Protein AF-A0A914P4B3-F1 (afdb_monomer_lite)

Secondary structure (DSSP, 8-state):
-EEEEE-----HHHHHHHHT--GGGPEEEEETTEEEEEE-HHHHHHHHHHHHHHHHHHHHTTTSEEEEEEETHHHHHHHHHHHHHHHH-TT-EEEEEEESPPP-BBHHHHHHHHHH--SEEEEEETT-SGGG-SPBTTBTT----STTSB-PPS-EEEE--TT----TT-EEE--SS-TT-TTTGGGS-HHHHHHHHHSTHHHHHHTEETTEEHHHHHHHHS------BSSTTTTTTGGGGG-TTTHHHHHHHBTTTTT-TT-GGGT--

pLDDT: mean 88.41, std 10.54, range [41.53, 98.38]

InterPro domains:
  IPR002921 Fungal lipase-type domain [PF01764] (51-136)
  IPR003582 ShKT domain [PF01549] (226-261)
  IPR003582 ShKT domain [PS51670] (227-261)
  IPR003582 ShKT domain [SM00254] (226-262)
  IPR029058 Alpha/Beta hydrolase fold [G3DSA:3.40.50.1820] (22-214)
  IPR029058 Alpha/Beta hydrolase fold [SSF53474] (2-191)

Radius of gyration: 20.41 Å; chains: 1; bounding box: 48×40×60 Å

Organism: NCBI:txid227884

Foldseek 3Di:
DAEDEFDDDDDVVVLVVQQPDDLVPFDFDDDDHDTQFTFAPVLSVLLVVVLVVCVVVCVVCVPDAYEFEYAQCRLSNSLSNQLVCCVVPVSHHYAYEYELYAQTTFPSNLVSCLVRPLNYEYEAFALQQRNLTNPWDPASLDDQPDRSGRFAHDWYWYQRDPVRADDPPSIDIADSPGRSGCVGSSVDDRVRNVVCVVPCNSVQRSQADNNDRVQVVVLVPPDQPPQDAQDPCLVVVQVCLPPPVCVQVCLPGVCNSSVNSPPSVSSRD

Structure (mmCIF, N/CA/C/O backbone):
data_AF-A0A914P4B3-F1
#
_entry.id   AF-A0A914P4B3-F1
#
loop_
_atom_site.group_PDB
_atom_site.id
_atom_site.type_symbol
_atom_site.label_atom_id
_atom_site.label_alt_id
_atom_site.label_comp_id
_atom_site.label_asym_id
_atom_site.label_entity_id
_atom_site.label_seq_id
_atom_site.pdbx_PDB_ins_code
_atom_site.Cartn_x
_atom_site.Cartn_y
_atom_site.Cartn_z
_atom_site.occupancy
_atom_site.B_iso_or_equiv
_atom_site.auth_seq_id
_atom_site.auth_comp_id
_atom_site.auth_asym_id
_atom_site.auth_atom_id
_atom_site.pdbx_PDB_model_num
ATOM 1 N N . MET A 1 1 ? -19.332 -8.540 -8.847 1.00 92.00 1 MET A N 1
ATOM 2 C CA . MET A 1 1 ? -18.084 -7.924 -8.349 1.00 92.00 1 MET A CA 1
ATOM 3 C C . MET A 1 1 ? -17.684 -6.801 -9.293 1.00 92.00 1 MET A C 1
ATOM 5 O O . MET A 1 1 ? -17.805 -6.995 -10.495 1.00 92.00 1 MET A O 1
ATOM 9 N N . ILE A 1 2 ? -17.248 -5.657 -8.771 1.00 95.81 2 ILE A N 1
ATOM 10 C CA . ILE A 1 2 ? -16.683 -4.526 -9.525 1.00 95.81 2 ILE A CA 1
ATOM 11 C C . ILE A 1 2 ? -15.251 -4.310 -9.031 1.00 95.81 2 ILE A C 1
ATOM 13 O O . ILE A 1 2 ? -15.013 -4.336 -7.826 1.00 95.81 2 ILE A O 1
ATOM 17 N N . VAL A 1 3 ? -14.301 -4.113 -9.943 1.00 96.69 3 VAL A N 1
ATOM 18 C CA . VAL A 1 3 ? -12.882 -3.944 -9.604 1.00 96.69 3 VAL A CA 1
ATOM 19 C C . VAL A 1 3 ? -12.436 -2.537 -9.984 1.00 96.69 3 VAL A C 1
ATOM 21 O O . VAL A 1 3 ? -12.617 -2.114 -11.123 1.00 96.69 3 VAL A O 1
ATOM 24 N N . PHE A 1 4 ? -11.841 -1.829 -9.030 1.00 97.12 4 PHE A N 1
ATOM 25 C CA . PHE A 1 4 ? -11.191 -0.542 -9.224 1.00 97.12 4 PHE A CA 1
ATOM 26 C C . PHE A 1 4 ? -9.679 -0.733 -9.136 1.00 97.12 4 PHE A C 1
ATOM 28 O O . PHE A 1 4 ? -9.147 -1.081 -8.080 1.00 97.12 4 PHE A O 1
ATOM 35 N N . THR A 1 5 ? -8.990 -0.502 -10.249 1.00 94.19 5 THR A N 1
ATOM 36 C CA . THR A 1 5 ? -7.529 -0.575 -10.336 1.00 94.19 5 THR A CA 1
ATOM 37 C C . THR A 1 5 ? -6.939 0.825 -10.401 1.00 94.19 5 THR A C 1
ATOM 39 O O . THR A 1 5 ? -7.358 1.637 -11.227 1.00 94.19 5 THR A O 1
ATOM 42 N N . PHE A 1 6 ? -5.947 1.092 -9.564 1.00 92.75 6 PHE A N 1
ATOM 43 C CA . PHE A 1 6 ? -5.276 2.379 -9.471 1.00 92.75 6 PHE A CA 1
ATOM 44 C C . PHE A 1 6 ? -3.881 2.260 -10.078 1.00 92.75 6 PHE A C 1
ATOM 46 O O . PHE A 1 6 ? -3.141 1.326 -9.770 1.00 92.75 6 PHE A O 1
ATOM 53 N N . LYS A 1 7 ? -3.520 3.223 -10.929 1.00 84.25 7 LYS A N 1
ATOM 54 C CA . LYS A 1 7 ? -2.174 3.362 -11.489 1.00 84.25 7 LYS A CA 1
ATOM 55 C C . LYS A 1 7 ? -1.546 4.642 -10.950 1.00 84.25 7 LYS A C 1
ATOM 57 O O . LYS A 1 7 ? -2.160 5.704 -11.021 1.00 84.25 7 LYS A O 1
ATOM 62 N N . GLY A 1 8 ? -0.334 4.524 -10.426 1.00 68.31 8 GLY A N 1
ATOM 63 C CA . GLY A 1 8 ? 0.514 5.648 -10.046 1.00 68.31 8 GLY A CA 1
ATOM 64 C C . GLY A 1 8 ? 1.535 5.930 -11.143 1.00 68.31 8 GLY A C 1
ATOM 65 O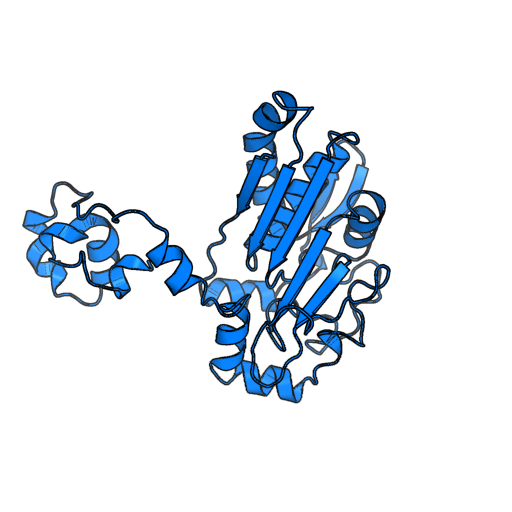 O . GLY A 1 8 ? 1.828 5.061 -11.965 1.00 68.31 8 GLY A O 1
ATOM 66 N N . ALA A 1 9 ? 2.069 7.145 -11.159 1.00 56.12 9 ALA A N 1
ATOM 67 C CA . ALA A 1 9 ? 3.338 7.424 -11.812 1.00 56.12 9 ALA A CA 1
ATOM 68 C C . ALA A 1 9 ? 4.403 7.276 -10.729 1.00 56.12 9 ALA A C 1
ATOM 70 O O . ALA A 1 9 ? 4.311 7.952 -9.709 1.00 56.12 9 ALA A O 1
ATOM 71 N N . ILE A 1 10 ? 5.335 6.346 -10.902 1.00 53.97 10 ILE A N 1
ATOM 72 C CA . ILE A 1 10 ? 6.543 6.328 -10.084 1.00 53.97 10 ILE A CA 1
ATOM 73 C C . ILE A 1 10 ? 7.705 6.281 -11.047 1.00 53.97 10 ILE A C 1
ATOM 75 O O . ILE A 1 10 ? 8.078 5.228 -11.564 1.00 53.97 10 ILE A O 1
ATOM 79 N N . GLY A 1 11 ? 8.232 7.466 -11.329 1.00 54.62 11 GLY A N 1
ATOM 80 C CA . GLY A 1 11 ? 9.610 7.590 -11.768 1.00 54.62 11 GLY A CA 1
ATOM 81 C C . GLY A 1 11 ? 10.549 7.490 -10.566 1.00 54.62 11 GLY A C 1
ATOM 82 O O . GLY A 1 11 ? 10.124 7.508 -9.410 1.00 54.62 11 GLY A O 1
ATOM 83 N N . LYS A 1 12 ? 11.856 7.443 -10.829 1.00 56.81 12 LYS A N 1
ATOM 84 C CA . LYS A 1 12 ? 12.891 7.516 -9.785 1.00 56.81 12 LYS A CA 1
ATOM 85 C C . LYS A 1 12 ? 12.691 8.718 -8.844 1.00 56.81 12 LYS A C 1
ATOM 87 O O . LYS A 1 12 ? 12.848 8.580 -7.636 1.00 56.81 12 LYS A O 1
ATOM 92 N N . ASP A 1 13 ? 12.246 9.845 -9.394 1.00 56.59 13 ASP A N 1
ATOM 93 C CA . ASP A 1 13 ? 11.985 11.080 -8.649 1.00 56.59 13 ASP A CA 1
ATOM 94 C C . ASP A 1 13 ? 10.859 10.938 -7.611 1.00 56.59 13 ASP A C 1
ATOM 96 O O . ASP A 1 13 ? 10.842 11.657 -6.615 1.00 56.59 13 ASP A O 1
ATOM 100 N N . ASP A 1 14 ? 9.909 10.022 -7.814 1.00 63.78 14 ASP A N 1
ATOM 101 C CA . ASP A 1 14 ? 8.800 9.812 -6.879 1.00 63.78 14 ASP A CA 1
ATOM 102 C C . ASP A 1 14 ? 9.217 8.912 -5.708 1.00 63.78 14 ASP A C 1
ATOM 104 O O . ASP A 1 14 ? 8.795 9.145 -4.578 1.00 63.78 14 ASP A O 1
ATOM 108 N N . MET A 1 15 ? 10.128 7.961 -5.939 1.00 65.19 15 MET A N 1
ATOM 109 C CA . MET A 1 15 ? 10.761 7.183 -4.866 1.00 65.19 15 MET A CA 1
ATOM 110 C C . MET A 1 15 ? 11.592 8.064 -3.930 1.00 65.19 15 MET A C 1
ATOM 112 O O . MET A 1 15 ? 11.503 7.918 -2.709 1.00 65.19 15 MET A O 1
ATOM 116 N N . ASP A 1 16 ? 12.346 9.014 -4.490 1.00 68.00 16 ASP A N 1
ATOM 117 C CA . ASP A 1 16 ? 13.119 9.975 -3.700 1.00 68.00 16 ASP A CA 1
ATOM 118 C C . ASP A 1 16 ? 12.199 10.892 -2.878 1.00 68.00 16 ASP A C 1
ATOM 120 O O . ASP A 1 16 ? 12.508 11.186 -1.723 1.00 68.00 16 ASP A O 1
ATOM 124 N N . LYS A 1 17 ? 11.040 11.300 -3.416 1.00 72.44 17 LYS A N 1
ATOM 125 C CA . LYS A 1 17 ? 10.042 12.067 -2.649 1.00 72.44 17 LYS A CA 1
ATOM 126 C C . LYS A 1 17 ? 9.506 11.272 -1.464 1.00 72.44 17 LYS A C 1
ATOM 128 O O . LYS A 1 17 ? 9.524 11.800 -0.357 1.00 72.44 17 LYS A O 1
ATOM 133 N N . ILE A 1 18 ? 9.085 10.021 -1.683 1.00 76.25 18 ILE A N 1
ATOM 134 C CA . ILE A 1 18 ? 8.534 9.160 -0.623 1.00 76.25 18 ILE A CA 1
ATOM 135 C C . ILE A 1 18 ? 9.587 8.930 0.475 1.00 76.25 18 ILE A C 1
ATOM 137 O O . ILE A 1 18 ? 9.271 8.960 1.659 1.00 76.25 18 ILE A O 1
ATOM 141 N N . ALA A 1 19 ? 10.861 8.755 0.116 1.00 76.56 19 ALA A N 1
ATOM 142 C CA . ALA A 1 19 ? 11.926 8.538 1.097 1.00 76.56 19 ALA A CA 1
ATOM 143 C C . ALA A 1 19 ? 12.167 9.739 2.036 1.00 76.56 19 ALA A C 1
ATOM 145 O O . ALA A 1 19 ? 12.574 9.542 3.180 1.00 76.56 19 ALA A O 1
ATOM 146 N N . HIS A 1 20 ? 11.905 10.969 1.575 1.00 78.88 20 HIS A N 1
ATOM 147 C CA . HIS A 1 20 ? 12.180 12.211 2.313 1.00 78.88 20 HIS A CA 1
ATOM 148 C C . HIS A 1 20 ? 10.926 12.868 2.907 1.00 78.88 20 HIS A C 1
ATOM 150 O O . HIS A 1 20 ? 10.968 14.034 3.314 1.00 78.88 20 HIS A O 1
ATOM 156 N N . GLU A 1 21 ? 9.798 12.160 2.957 1.00 86.31 21 GLU A N 1
ATOM 157 C CA . GLU A 1 21 ? 8.598 12.719 3.570 1.00 86.31 21 GLU A CA 1
ATOM 158 C C . GLU A 1 21 ? 8.777 12.918 5.078 1.00 86.31 21 GLU A C 1
ATOM 160 O O . GLU A 1 21 ? 9.461 12.168 5.773 1.00 86.31 21 GLU A O 1
ATOM 165 N N . ASN A 1 22 ? 8.098 13.937 5.600 1.00 88.00 22 ASN A N 1
ATOM 166 C CA . ASN A 1 22 ? 8.061 14.246 7.020 1.00 88.00 22 ASN A CA 1
ATOM 167 C C . ASN A 1 22 ? 6.610 14.176 7.504 1.00 88.00 22 ASN A C 1
ATOM 169 O O . ASN A 1 22 ? 5.750 14.897 7.010 1.00 88.00 22 ASN A O 1
ATOM 173 N N . ILE A 1 23 ? 6.339 13.334 8.501 1.00 89.75 23 ILE A N 1
ATOM 174 C CA . ILE A 1 23 ? 4.990 13.106 9.034 1.00 89.75 23 ILE A CA 1
ATOM 175 C C . ILE A 1 23 ? 4.325 14.383 9.575 1.00 89.75 23 ILE A C 1
ATOM 177 O O . ILE A 1 23 ? 3.097 14.479 9.630 1.00 89.75 23 ILE A O 1
ATOM 181 N N . ASP A 1 24 ? 5.106 15.400 9.938 1.00 90.12 24 ASP A N 1
ATOM 182 C CA . ASP A 1 24 ? 4.571 16.681 10.397 1.00 90.12 24 ASP A CA 1
ATOM 183 C C . ASP A 1 24 ? 3.988 17.536 9.265 1.00 90.12 24 ASP A C 1
ATOM 185 O O . ASP A 1 24 ? 3.151 18.398 9.536 1.00 90.12 24 ASP A O 1
ATOM 189 N N . THR A 1 25 ? 4.349 17.268 8.004 1.00 92.31 25 THR A N 1
ATOM 190 C CA . THR A 1 25 ? 3.740 17.923 6.833 1.00 92.31 25 THR A CA 1
ATOM 191 C C . THR A 1 25 ? 2.422 17.271 6.418 1.00 92.31 25 THR A C 1
ATOM 193 O O . THR A 1 25 ? 1.680 17.832 5.608 1.00 92.31 25 THR A O 1
ATOM 196 N N . TYR A 1 26 ? 2.096 16.101 6.976 1.00 94.62 26 TYR A N 1
ATOM 197 C CA . TYR A 1 26 ? 0.864 15.402 6.649 1.00 94.62 26 TYR A CA 1
ATOM 198 C C . TYR A 1 26 ? -0.353 16.138 7.192 1.00 94.62 26 TYR A C 1
ATOM 200 O O . TYR A 1 26 ? -0.403 16.593 8.339 1.00 94.62 26 TYR A O 1
ATOM 208 N N . ILE A 1 27 ? -1.389 16.177 6.364 1.00 96.12 27 ILE A N 1
ATOM 209 C CA . ILE A 1 27 ? -2.615 16.906 6.657 1.00 96.12 27 ILE A CA 1
ATOM 210 C C . ILE A 1 27 ? -3.635 16.003 7.351 1.00 96.12 27 ILE A C 1
ATOM 212 O O . ILE A 1 27 ? -3.648 14.790 7.124 1.00 96.12 27 ILE A O 1
ATOM 216 N N . PRO A 1 28 ? -4.536 16.560 8.176 1.00 96.25 28 PRO A N 1
ATOM 217 C CA . PRO A 1 28 ? -5.621 15.782 8.749 1.00 96.25 28 PRO A CA 1
ATOM 218 C C . PRO A 1 28 ? -6.500 15.136 7.666 1.00 96.25 28 PRO A C 1
ATOM 220 O O . PRO A 1 28 ? -6.982 15.812 6.754 1.00 96.25 28 PRO A O 1
ATOM 223 N N . TRP A 1 29 ? -6.773 13.836 7.794 1.00 95.94 29 TRP A N 1
ATOM 224 C CA . TRP A 1 29 ? -7.825 13.180 7.021 1.00 95.94 29 TRP A CA 1
ATOM 225 C C . TRP A 1 29 ? -9.173 13.450 7.690 1.00 95.94 29 TRP A C 1
ATOM 227 O O . TRP A 1 29 ? -9.459 12.929 8.773 1.00 95.94 29 TRP A O 1
ATOM 237 N N . ILE A 1 30 ? -9.972 14.310 7.061 1.00 93.00 30 ILE A N 1
ATOM 238 C CA . ILE A 1 30 ? -11.246 14.795 7.595 1.00 93.00 30 ILE A CA 1
ATOM 239 C C . ILE A 1 30 ? -12.391 14.296 6.718 1.00 93.00 30 ILE A C 1
ATOM 241 O O . ILE A 1 30 ? -12.372 14.498 5.503 1.00 93.00 30 ILE A O 1
ATOM 245 N N . ILE A 1 31 ? -13.405 13.703 7.349 1.00 87.88 31 ILE A N 1
ATOM 246 C CA . ILE A 1 31 ? -14.702 13.406 6.730 1.00 87.88 31 ILE A CA 1
ATOM 247 C C . ILE A 1 31 ? -15.784 14.033 7.614 1.00 87.88 31 ILE A C 1
ATOM 249 O O . ILE A 1 31 ? -15.888 13.727 8.805 1.00 87.88 31 ILE A O 1
ATOM 253 N N . GLY A 1 32 ? -16.572 14.948 7.042 1.00 86.62 32 GLY A N 1
ATOM 254 C CA . GLY A 1 32 ? -17.488 15.792 7.812 1.00 86.62 32 GLY A CA 1
ATOM 255 C C . GLY A 1 32 ? -16.726 16.627 8.847 1.00 86.62 32 GLY A C 1
ATOM 256 O O . GLY A 1 32 ? -15.776 17.320 8.500 1.00 86.62 32 GLY A O 1
ATOM 257 N N . ASN A 1 33 ? -17.110 16.514 10.121 1.00 89.38 33 ASN A N 1
ATOM 258 C CA . ASN A 1 33 ? -16.466 17.225 11.236 1.00 89.38 33 ASN A CA 1
ATOM 259 C C . ASN A 1 33 ? -15.458 16.356 12.016 1.00 89.38 33 ASN A C 1
ATOM 261 O O . ASN A 1 33 ? -14.975 16.770 13.068 1.00 89.38 33 ASN A O 1
ATOM 265 N N . MET A 1 34 ? -15.163 15.137 11.550 1.00 91.19 34 MET A N 1
ATOM 266 C CA . MET A 1 34 ? -14.304 14.185 12.260 1.00 91.19 34 MET A CA 1
ATOM 267 C C . MET A 1 34 ? -12.936 14.044 11.590 1.00 91.19 34 MET A C 1
ATOM 269 O O . MET A 1 34 ? -12.845 13.872 10.376 1.00 91.19 34 MET A O 1
ATOM 273 N N . SER A 1 35 ? -11.873 14.065 12.404 1.00 94.00 35 SER A N 1
ATOM 274 C CA . SER A 1 35 ? -10.494 13.781 11.987 1.00 94.00 35 SER A CA 1
ATOM 275 C C . SER A 1 35 ? -10.095 12.355 12.364 1.00 94.00 35 SER A C 1
ATOM 277 O O . SER A 1 35 ? -10.071 11.986 13.545 1.00 94.00 35 SER A O 1
ATOM 279 N N . TYR A 1 36 ? -9.712 11.580 11.355 1.00 94.88 36 TYR A N 1
ATOM 280 C CA . TYR A 1 36 ? -9.366 10.162 11.476 1.00 94.88 36 TYR A CA 1
ATOM 281 C C . TYR A 1 36 ? -7.857 9.904 11.566 1.00 94.88 36 TYR A C 1
ATOM 283 O O . TYR A 1 36 ? -7.436 8.763 11.697 1.00 94.88 36 TYR A O 1
ATOM 291 N N . GLY A 1 37 ? -7.034 10.951 11.537 1.00 94.31 37 GLY A N 1
ATOM 292 C CA . GLY A 1 37 ? -5.576 10.847 11.532 1.00 94.31 37 GLY A CA 1
ATOM 293 C C . GLY A 1 37 ? -4.955 11.851 10.575 1.00 94.31 37 GLY A C 1
ATOM 294 O O . GLY A 1 37 ? -5.612 12.816 10.182 1.00 94.31 37 GLY A O 1
ATOM 295 N N . LYS A 1 38 ? -3.695 11.620 10.220 1.00 95.44 38 LYS A N 1
ATOM 296 C CA . LYS A 1 38 ? -2.926 12.406 9.256 1.00 95.44 38 LYS A CA 1
ATOM 297 C C . LYS A 1 38 ? -2.552 11.543 8.059 1.00 95.44 38 LYS A C 1
ATOM 299 O O . LYS A 1 38 ? -2.315 10.348 8.218 1.00 95.44 38 LYS A O 1
ATOM 304 N N . VAL A 1 39 ? -2.480 12.159 6.889 1.00 96.19 39 VAL A N 1
ATOM 305 C CA . VAL A 1 39 ? -2.191 11.493 5.621 1.00 96.19 39 VAL A CA 1
ATOM 306 C C . VAL A 1 39 ? -1.371 12.399 4.708 1.00 96.19 39 VAL A C 1
ATOM 308 O O . VAL A 1 39 ? -1.481 13.627 4.787 1.00 96.19 39 VAL A O 1
ATOM 311 N N . ASN A 1 40 ? -0.577 11.791 3.831 1.00 94.50 40 ASN A N 1
ATOM 312 C CA . ASN A 1 40 ? 0.126 12.496 2.769 1.00 94.50 40 ASN A CA 1
ATOM 313 C C . ASN A 1 40 ? -0.865 13.365 1.944 1.00 94.50 40 ASN A C 1
ATOM 315 O O . ASN A 1 40 ? -1.942 12.880 1.567 1.00 94.50 40 ASN A O 1
ATOM 319 N N . PRO A 1 41 ? -0.552 14.650 1.684 1.00 93.81 41 PRO A N 1
ATOM 320 C CA . PRO A 1 41 ? -1.474 15.581 1.030 1.00 93.81 41 PRO A CA 1
ATOM 321 C C . PRO A 1 41 ? -1.807 15.211 -0.422 1.00 93.81 41 PRO A C 1
ATOM 323 O O . PRO A 1 41 ? -2.962 15.363 -0.829 1.00 93.81 41 PRO A O 1
ATOM 326 N N . ASP A 1 42 ? -0.853 14.670 -1.175 1.00 91.44 42 ASP A N 1
ATOM 327 C CA . ASP A 1 42 ? -1.054 14.282 -2.573 1.00 91.44 42 ASP A CA 1
ATOM 328 C C . ASP A 1 42 ? -1.939 13.033 -2.668 1.00 91.44 42 ASP A C 1
ATOM 330 O O . ASP A 1 42 ? -2.911 13.002 -3.429 1.00 91.44 42 ASP A O 1
ATOM 334 N N . ILE A 1 43 ? -1.702 12.043 -1.799 1.00 93.69 43 ILE A N 1
ATOM 335 C CA . ILE A 1 43 ? -2.557 10.850 -1.686 1.00 93.69 43 ILE A CA 1
ATOM 336 C C . ILE A 1 43 ? -3.970 11.239 -1.236 1.00 93.69 43 ILE A C 1
ATOM 338 O O . ILE A 1 43 ? -4.956 10.709 -1.751 1.00 93.69 43 ILE A O 1
ATOM 342 N N . SER A 1 44 ? -4.093 12.200 -0.315 1.00 95.88 44 SER A N 1
ATOM 343 C CA . SER A 1 44 ? -5.383 12.751 0.115 1.00 95.88 44 SER A CA 1
ATOM 344 C C . SER A 1 44 ? -6.156 13.366 -1.052 1.00 95.88 44 SER A C 1
ATOM 346 O O . SER A 1 44 ? -7.339 13.063 -1.238 1.00 95.88 44 SER A O 1
ATOM 348 N N . ALA A 1 45 ? -5.499 14.199 -1.862 1.00 94.88 45 ALA A N 1
ATOM 349 C CA . ALA A 1 45 ? -6.112 14.831 -3.025 1.00 94.88 45 ALA A CA 1
ATOM 350 C C . ALA A 1 45 ? -6.532 13.793 -4.080 1.00 94.88 45 ALA A C 1
ATOM 352 O O . ALA A 1 45 ? -7.685 13.799 -4.523 1.00 94.88 45 ALA A O 1
ATOM 353 N N . ALA A 1 46 ? -5.638 12.862 -4.423 1.00 94.12 46 ALA A N 1
ATOM 354 C CA . ALA A 1 46 ? -5.903 11.812 -5.403 1.00 94.12 46 ALA A CA 1
ATOM 355 C C . ALA A 1 46 ? -7.052 10.889 -4.965 1.00 94.12 46 ALA A C 1
ATOM 357 O O . ALA A 1 46 ? -7.964 10.618 -5.746 1.00 94.12 46 ALA A O 1
ATOM 358 N N . SER A 1 47 ? -7.062 10.470 -3.696 1.00 96.31 47 SER A N 1
ATOM 359 C CA . SER A 1 47 ? -8.126 9.643 -3.116 1.00 96.31 47 SER A CA 1
ATOM 360 C C . SER A 1 47 ? -9.485 10.345 -3.130 1.00 96.31 47 SER A C 1
ATOM 362 O O . SER A 1 47 ? -10.494 9.741 -3.491 1.00 96.31 47 SER A O 1
ATOM 364 N N . LYS A 1 48 ? -9.540 11.645 -2.806 1.00 95.94 48 LYS A N 1
ATOM 365 C CA . LYS A 1 48 ? -10.785 12.429 -2.898 1.00 95.94 48 LYS A CA 1
ATOM 366 C C . LYS A 1 48 ? -11.299 12.509 -4.335 1.00 95.94 48 LYS A C 1
ATOM 368 O O . LYS A 1 48 ? -12.494 12.329 -4.561 1.00 95.94 48 LYS A O 1
ATOM 373 N N . GLY A 1 49 ? -10.406 12.745 -5.298 1.00 95.94 49 GLY A N 1
ATOM 374 C CA . GLY A 1 49 ? -10.748 12.739 -6.721 1.00 95.94 49 GLY A CA 1
ATOM 375 C C . GLY A 1 49 ? -11.317 11.392 -7.168 1.00 95.94 49 GLY A C 1
ATOM 376 O O . GLY A 1 49 ? -12.403 11.340 -7.747 1.00 95.94 49 GLY A O 1
ATOM 377 N N . ALA A 1 50 ? -10.631 10.299 -6.826 1.00 96.50 50 ALA A N 1
ATOM 378 C CA . ALA A 1 50 ? -11.076 8.947 -7.143 1.00 96.50 50 ALA A CA 1
ATOM 379 C C . ALA A 1 50 ? -12.420 8.610 -6.487 1.00 96.50 50 ALA A C 1
ATOM 381 O O . ALA A 1 50 ? -13.321 8.111 -7.157 1.00 96.50 50 ALA A O 1
ATOM 382 N N . PHE A 1 51 ? -12.591 8.936 -5.203 1.00 96.31 51 PHE A N 1
ATOM 383 C CA . PHE A 1 51 ? -13.842 8.736 -4.478 1.00 96.31 51 PHE A CA 1
ATOM 384 C C . PHE A 1 51 ? -15.015 9.444 -5.161 1.00 96.31 51 PHE A C 1
ATOM 386 O O . PHE A 1 51 ? -16.048 8.819 -5.400 1.00 96.31 51 PHE A O 1
ATOM 393 N N . ASN A 1 52 ? -14.855 10.719 -5.523 1.00 96.19 52 ASN A N 1
ATOM 394 C CA . ASN A 1 52 ? -15.899 11.477 -6.214 1.00 96.19 52 ASN A CA 1
ATOM 395 C C . ASN A 1 52 ? -16.265 10.843 -7.562 1.00 96.19 52 ASN A C 1
ATOM 397 O O . ASN A 1 52 ? -17.441 10.788 -7.913 1.00 96.19 52 ASN A O 1
ATOM 401 N N . TYR A 1 53 ? -15.271 10.326 -8.289 1.00 96.00 53 TYR A N 1
ATOM 402 C CA . TYR A 1 53 ? -15.481 9.665 -9.574 1.00 96.00 53 TYR A CA 1
ATOM 403 C C . TYR A 1 53 ? -16.255 8.344 -9.444 1.00 96.00 53 TYR A C 1
ATOM 405 O O . TYR A 1 53 ? -17.179 8.091 -10.215 1.00 96.00 53 TYR A O 1
ATOM 413 N N . ILE A 1 54 ? -15.918 7.505 -8.458 1.00 95.56 54 ILE A N 1
ATOM 414 C CA . ILE A 1 54 ? -16.516 6.166 -8.319 1.00 95.56 54 ILE A CA 1
ATOM 415 C C . ILE A 1 54 ? -17.803 6.144 -7.485 1.00 95.56 54 ILE A C 1
ATOM 417 O O . ILE A 1 54 ? -18.565 5.181 -7.571 1.00 95.56 54 ILE A O 1
ATOM 421 N N . SER A 1 55 ? -18.074 7.180 -6.683 1.00 93.38 55 SER A N 1
ATOM 422 C CA . SER A 1 55 ? -19.227 7.214 -5.768 1.00 93.38 55 SER A CA 1
ATOM 423 C C . SER A 1 55 ? -20.574 6.977 -6.462 1.00 93.38 55 SER A C 1
ATOM 425 O O . SER A 1 55 ? -21.323 6.125 -5.980 1.00 93.38 55 SER A O 1
ATOM 427 N N . PRO A 1 56 ? -20.900 7.620 -7.606 1.00 93.75 56 PRO A N 1
ATOM 428 C CA . PRO A 1 56 ? -22.158 7.346 -8.306 1.00 93.75 56 PRO A CA 1
ATOM 429 C C . PRO A 1 56 ? -22.292 5.881 -8.738 1.00 93.75 56 PRO A C 1
ATOM 431 O O . PRO A 1 56 ? -23.373 5.304 -8.655 1.00 93.75 56 PRO A O 1
ATOM 434 N N . LEU A 1 57 ? -21.185 5.255 -9.151 1.00 93.50 57 LEU A N 1
ATOM 435 C CA . LEU A 1 57 ? -21.171 3.859 -9.581 1.00 93.50 57 LEU A CA 1
ATOM 436 C C . LEU A 1 57 ? -21.396 2.907 -8.404 1.00 93.50 57 LEU A C 1
ATOM 438 O O . LEU A 1 57 ? -22.160 1.954 -8.531 1.00 93.50 57 LEU A O 1
ATOM 442 N N . ILE A 1 58 ? -20.786 3.186 -7.253 1.00 92.94 58 ILE A N 1
ATOM 443 C CA . ILE A 1 58 ? -20.978 2.397 -6.029 1.00 92.94 58 ILE A CA 1
ATOM 444 C C . ILE A 1 58 ? -22.422 2.511 -5.530 1.00 92.94 58 ILE A C 1
ATOM 446 O O . ILE A 1 58 ? -23.038 1.496 -5.204 1.00 92.94 58 ILE A O 1
ATOM 450 N N . LEU A 1 59 ? -22.984 3.724 -5.525 1.00 91.75 59 LEU A N 1
ATOM 451 C CA . LEU A 1 59 ? -24.380 3.957 -5.147 1.00 91.75 59 LEU A CA 1
ATOM 452 C C . LEU A 1 59 ? -25.364 3.302 -6.132 1.00 91.75 59 LEU A C 1
ATOM 454 O O . LEU A 1 59 ? -26.421 2.837 -5.733 1.00 91.75 59 LEU A O 1
ATOM 458 N N . GLY A 1 60 ? -25.013 3.190 -7.414 1.00 92.94 60 GLY A N 1
ATOM 459 C CA . GLY A 1 60 ? -25.834 2.473 -8.394 1.00 92.94 60 GLY A CA 1
ATOM 460 C C . GLY A 1 60 ? -25.819 0.943 -8.252 1.00 92.94 60 GLY A C 1
ATOM 461 O O . GLY A 1 60 ? -26.673 0.277 -8.831 1.00 92.94 60 GLY A O 1
ATOM 462 N N . HIS A 1 61 ? -24.869 0.368 -7.501 1.00 92.50 61 HIS A N 1
ATOM 463 C CA . HIS A 1 61 ? -24.591 -1.077 -7.496 1.00 92.50 61 HIS A CA 1
ATOM 464 C C . HIS A 1 61 ? -24.447 -1.662 -6.080 1.00 92.50 61 HIS A C 1
ATOM 466 O O . HIS A 1 61 ? -23.536 -2.442 -5.807 1.00 92.50 61 HIS A O 1
ATOM 472 N N . HIS A 1 62 ? -25.370 -1.343 -5.169 1.00 84.25 62 HIS A N 1
ATOM 473 C CA . HIS A 1 62 ? -25.307 -1.757 -3.756 1.00 84.25 62 HIS A CA 1
ATOM 474 C C . HIS A 1 62 ? -25.208 -3.277 -3.497 1.00 84.25 62 HIS A C 1
ATOM 476 O O . HIS A 1 62 ? -24.713 -3.679 -2.448 1.00 84.25 62 HIS A O 1
ATOM 482 N N . ASN A 1 63 ? -25.642 -4.121 -4.441 1.00 89.00 63 ASN A N 1
ATOM 483 C CA . ASN A 1 63 ? -25.600 -5.588 -4.315 1.00 89.00 63 ASN A CA 1
ATOM 484 C C . ASN A 1 63 ? -24.268 -6.211 -4.773 1.00 89.00 63 ASN A C 1
ATOM 486 O O . ASN A 1 63 ? -24.134 -7.433 -4.811 1.00 89.00 63 ASN A O 1
ATOM 490 N N . TYR A 1 64 ? -23.295 -5.394 -5.177 1.00 94.12 64 TYR A N 1
ATOM 491 C CA . TYR A 1 64 ? -22.005 -5.862 -5.669 1.00 94.12 64 TYR A CA 1
ATOM 492 C C . TYR A 1 64 ? -20.953 -5.820 -4.559 1.00 94.12 64 TYR A C 1
ATOM 494 O O . TYR A 1 64 ? -20.944 -4.935 -3.707 1.00 94.12 64 TYR A O 1
ATOM 502 N N . SER A 1 65 ? -20.016 -6.765 -4.611 1.00 94.75 65 SER A N 1
ATOM 503 C CA . SER A 1 65 ? -18.723 -6.619 -3.951 1.00 94.75 65 SER A CA 1
ATOM 504 C C . SER A 1 65 ? -17.814 -5.713 -4.777 1.00 94.75 65 SER A C 1
ATOM 506 O O . SER A 1 65 ? -17.797 -5.809 -6.010 1.00 94.75 65 SER A O 1
ATOM 508 N N . PHE A 1 66 ? -17.039 -4.867 -4.106 1.00 97.00 66 PHE A N 1
ATOM 509 C CA . PHE A 1 66 ? -16.061 -3.992 -4.742 1.00 97.00 66 PHE A CA 1
ATOM 510 C C . PHE A 1 66 ? -14.646 -4.392 -4.329 1.00 97.00 66 PHE A C 1
ATOM 512 O O . PHE A 1 66 ? -14.386 -4.659 -3.158 1.00 97.00 66 PHE A O 1
ATOM 519 N N . VAL A 1 67 ? -13.726 -4.424 -5.285 1.00 98.12 67 VAL A N 1
ATOM 520 C CA . VAL A 1 67 ? -12.318 -4.746 -5.041 1.00 98.12 67 VAL A CA 1
ATOM 521 C C . VAL A 1 67 ? -11.468 -3.550 -5.426 1.00 98.12 67 VAL A C 1
ATOM 523 O O . VAL A 1 67 ? -11.605 -3.031 -6.529 1.00 98.12 67 VAL A O 1
ATOM 526 N N . PHE A 1 68 ? -10.600 -3.118 -4.521 1.00 98.38 68 PHE A N 1
ATOM 527 C CA . PHE A 1 68 ? -9.664 -2.020 -4.725 1.00 98.38 68 PHE A CA 1
ATOM 528 C C . PHE A 1 68 ? -8.265 -2.601 -4.856 1.00 98.38 68 PHE A C 1
ATOM 530 O O . PHE A 1 68 ? -7.843 -3.375 -3.997 1.00 98.38 68 PHE A O 1
ATOM 537 N N . ILE A 1 69 ? -7.573 -2.255 -5.940 1.00 97.62 69 ILE A N 1
ATOM 538 C CA . ILE A 1 69 ? -6.245 -2.784 -6.242 1.00 97.62 69 ILE A CA 1
ATOM 539 C C . ILE A 1 69 ? -5.302 -1.646 -6.604 1.00 97.62 69 ILE A C 1
ATOM 541 O O . ILE A 1 69 ? -5.630 -0.822 -7.457 1.00 97.62 69 ILE A O 1
ATOM 545 N N . GLY A 1 70 ? -4.115 -1.625 -6.005 1.00 95.75 70 GLY A N 1
ATOM 546 C CA . GLY A 1 70 ? -3.072 -0.671 -6.366 1.00 95.75 70 GLY A CA 1
ATOM 547 C C . GLY A 1 70 ? -1.675 -1.212 -6.093 1.00 95.75 70 GLY A C 1
ATOM 548 O O . GLY A 1 70 ? -1.440 -1.884 -5.093 1.00 95.75 70 GLY A O 1
ATOM 549 N N . HIS A 1 71 ? -0.745 -0.910 -6.991 1.00 94.00 71 HIS A N 1
ATOM 550 C CA . HIS A 1 71 ? 0.677 -1.186 -6.807 1.00 94.00 71 HIS A CA 1
ATOM 551 C C . HIS A 1 71 ? 1.409 0.091 -6.396 1.00 94.00 71 HIS A C 1
ATOM 553 O O . HIS A 1 71 ? 1.090 1.186 -6.868 1.00 94.00 71 HIS A O 1
ATOM 559 N N . SER A 1 72 ? 2.377 -0.062 -5.500 1.00 92.50 72 SER A N 1
ATOM 560 C CA . SER A 1 72 ? 3.244 0.992 -5.006 1.00 92.50 72 SER A CA 1
ATOM 561 C C . SER A 1 72 ? 2.462 2.188 -4.449 1.00 92.50 72 SER A C 1
ATOM 563 O O . SER A 1 72 ? 1.492 2.003 -3.713 1.00 92.50 72 SER A O 1
ATOM 565 N N . TYR A 1 73 ? 2.817 3.418 -4.820 1.00 90.19 73 TYR A N 1
ATOM 566 C CA . TYR A 1 73 ? 2.089 4.648 -4.480 1.00 90.19 73 TYR A CA 1
ATOM 567 C C . TYR A 1 73 ? 0.592 4.597 -4.840 1.00 90.19 73 TYR A C 1
ATOM 569 O O . TYR A 1 73 ? -0.254 5.146 -4.132 1.00 90.19 73 TYR A O 1
ATOM 577 N N . ALA A 1 74 ? 0.222 3.883 -5.911 1.00 92.88 74 ALA A N 1
ATOM 578 C CA . ALA A 1 74 ? -1.182 3.677 -6.269 1.00 92.88 74 ALA A CA 1
ATOM 579 C C . ALA A 1 74 ? -1.921 2.799 -5.249 1.00 92.88 74 ALA A C 1
ATOM 581 O O . ALA A 1 74 ? -3.133 2.941 -5.090 1.00 92.88 74 ALA A O 1
ATOM 582 N N . GLY A 1 75 ? -1.198 1.921 -4.545 1.00 95.81 75 GLY A N 1
ATOM 583 C CA . GLY A 1 75 ? -1.692 1.172 -3.393 1.00 95.81 75 GLY A CA 1
ATOM 584 C C . GLY A 1 75 ? -2.207 2.107 -2.305 1.00 95.81 75 GLY A C 1
ATOM 585 O O . GLY A 1 75 ? -3.351 1.977 -1.881 1.00 95.81 75 GLY A O 1
ATOM 586 N N . SER A 1 76 ? -1.448 3.145 -1.955 1.00 95.75 76 SER A N 1
ATOM 587 C CA . SER A 1 76 ? -1.867 4.134 -0.956 1.00 95.75 76 SER A CA 1
ATOM 588 C C . SER A 1 76 ? -3.141 4.890 -1.362 1.00 95.75 76 SER A C 1
ATOM 590 O O . SER A 1 76 ? -4.033 5.106 -0.536 1.00 95.75 76 SER A O 1
ATOM 592 N N . ILE A 1 77 ? -3.277 5.241 -2.648 1.00 96.50 77 ILE A N 1
ATOM 593 C CA . ILE A 1 77 ? -4.492 5.880 -3.187 1.00 96.50 77 ILE A CA 1
ATOM 594 C C . ILE A 1 77 ? -5.679 4.909 -3.124 1.00 96.50 77 ILE A C 1
ATOM 596 O O . ILE A 1 77 ? -6.755 5.285 -2.648 1.00 96.50 77 ILE A O 1
ATOM 600 N N . ALA A 1 78 ? -5.491 3.662 -3.570 1.00 98.00 78 ALA A N 1
ATOM 601 C CA . ALA A 1 78 ? -6.517 2.621 -3.538 1.00 98.00 78 ALA A CA 1
ATOM 602 C C . ALA A 1 78 ? -7.003 2.363 -2.105 1.00 98.00 78 ALA A C 1
ATOM 604 O O . ALA A 1 78 ? -8.209 2.351 -1.851 1.00 98.00 78 ALA A O 1
ATOM 605 N N . SER A 1 79 ? -6.065 2.240 -1.164 1.00 97.94 79 SER A N 1
ATOM 606 C CA . SER A 1 79 ? -6.311 2.030 0.259 1.00 97.94 79 SER A CA 1
ATOM 607 C C . SER A 1 79 ? -7.136 3.161 0.863 1.00 97.94 79 SER A C 1
ATOM 609 O O . SER A 1 79 ? -8.205 2.915 1.431 1.00 97.94 79 SER A O 1
ATOM 611 N N . LEU A 1 80 ? -6.711 4.415 0.691 1.00 97.94 80 LEU A N 1
ATOM 612 C CA . LEU A 1 80 ? -7.447 5.555 1.239 1.00 97.94 80 LEU A CA 1
ATOM 613 C C . LEU A 1 80 ? -8.829 5.721 0.596 1.00 97.94 80 LEU A C 1
ATOM 615 O O . LEU A 1 80 ? -9.792 6.062 1.287 1.00 97.94 80 LEU A O 1
ATOM 619 N N . THR A 1 81 ? -8.949 5.444 -0.704 1.00 97.69 81 THR A N 1
ATOM 620 C CA . THR A 1 81 ? -10.234 5.502 -1.415 1.00 97.69 81 THR A CA 1
ATOM 621 C C . THR A 1 81 ? -11.191 4.433 -0.886 1.00 97.69 81 THR A C 1
ATOM 623 O O . THR A 1 81 ? -12.347 4.738 -0.590 1.00 97.69 81 THR A O 1
ATOM 626 N N . ALA A 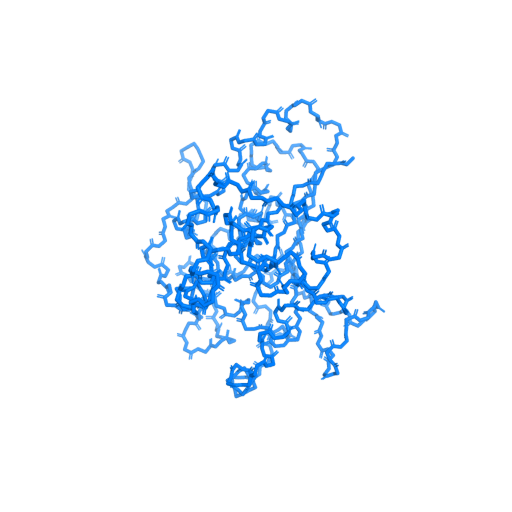1 82 ? -10.710 3.199 -0.696 1.00 97.75 82 ALA A N 1
ATOM 627 C CA . ALA A 1 82 ? -11.494 2.100 -0.135 1.00 97.75 82 ALA A CA 1
ATOM 628 C C . ALA A 1 82 ? -11.994 2.422 1.281 1.00 97.75 82 ALA A C 1
ATOM 630 O O . ALA A 1 82 ? -13.156 2.163 1.603 1.00 97.75 82 ALA A O 1
ATOM 631 N N . LEU A 1 83 ? -11.154 3.043 2.119 1.00 97.19 83 LEU A N 1
ATOM 632 C CA . LEU A 1 83 ? -11.576 3.508 3.442 1.00 97.19 83 LEU A CA 1
ATOM 633 C C . LEU A 1 83 ? -12.662 4.575 3.351 1.00 97.19 83 LEU A C 1
ATOM 635 O O . LEU A 1 83 ? -13.643 4.503 4.088 1.00 97.19 83 LEU A O 1
ATOM 639 N N . ASN A 1 84 ? -12.505 5.547 2.451 1.00 95.56 84 ASN A N 1
ATOM 640 C CA . ASN A 1 84 ? -13.484 6.614 2.271 1.00 95.56 84 ASN A CA 1
ATOM 641 C C . ASN A 1 84 ? -14.854 6.047 1.863 1.00 95.56 84 ASN A C 1
ATOM 643 O O . ASN A 1 84 ? -15.873 6.378 2.468 1.00 95.56 84 ASN A O 1
ATOM 647 N N . VAL A 1 85 ? -14.870 5.093 0.924 1.00 95.19 85 VAL A N 1
ATOM 648 C CA . VAL A 1 85 ? -16.077 4.333 0.559 1.00 95.19 85 VAL A CA 1
ATOM 649 C C . VAL A 1 85 ? -16.663 3.612 1.766 1.00 95.19 85 VAL A C 1
ATOM 651 O O . VAL A 1 85 ? -17.864 3.710 2.005 1.00 95.19 85 VAL A O 1
ATOM 654 N N . LYS A 1 86 ? -15.840 2.914 2.552 1.00 94.56 86 LYS A N 1
ATOM 655 C CA . LYS A 1 86 ? -16.315 2.150 3.710 1.00 94.56 86 LYS A CA 1
ATOM 656 C C . LYS A 1 86 ? -16.919 3.031 4.802 1.00 94.56 86 LYS A C 1
ATOM 658 O O . LYS A 1 86 ? -17.899 2.638 5.432 1.00 94.56 86 LYS A O 1
ATOM 663 N N . LEU A 1 87 ? -16.347 4.213 5.023 1.00 93.44 87 LEU A N 1
ATOM 664 C CA . LEU A 1 87 ? -16.846 5.188 5.992 1.00 93.44 87 LEU A CA 1
ATOM 665 C C . LEU A 1 87 ? -18.135 5.866 5.505 1.00 93.44 87 LEU A C 1
ATOM 667 O O . LEU A 1 87 ? -19.040 6.077 6.313 1.00 93.44 87 LEU A O 1
ATOM 671 N N . ALA A 1 88 ? -18.246 6.155 4.205 1.00 91.25 88 ALA A N 1
ATOM 672 C CA . ALA A 1 88 ? -19.446 6.736 3.601 1.00 91.25 88 ALA A CA 1
ATOM 673 C C . ALA A 1 88 ? -20.605 5.728 3.486 1.00 91.25 88 ALA A C 1
ATOM 675 O O . ALA A 1 88 ? -21.761 6.079 3.716 1.00 91.25 88 ALA A O 1
ATOM 676 N N . LEU A 1 89 ? -20.303 4.467 3.166 1.00 91.50 89 LEU A N 1
ATOM 677 C CA . LEU A 1 89 ? -21.268 3.386 2.988 1.00 91.50 89 LEU A CA 1
ATOM 678 C C . LEU A 1 89 ? -20.840 2.161 3.805 1.00 91.50 89 LEU A C 1
ATOM 680 O O . LEU A 1 89 ? -20.226 1.221 3.298 1.00 91.50 89 LEU A O 1
ATOM 684 N N . LYS A 1 90 ? -21.204 2.149 5.092 1.00 91.31 90 LYS A N 1
ATOM 685 C CA . LYS A 1 90 ? -20.814 1.085 6.038 1.00 91.31 90 LYS A CA 1
ATOM 686 C C . LYS A 1 90 ? -21.227 -0.321 5.591 1.00 91.31 90 LYS A C 1
ATOM 688 O O . LYS A 1 90 ? -20.514 -1.281 5.886 1.00 91.31 90 LYS A O 1
ATOM 693 N N . SER A 1 91 ? -22.341 -0.445 4.868 1.00 91.38 91 SER A N 1
ATOM 694 C CA . SER A 1 91 ? -22.850 -1.711 4.326 1.00 91.38 91 SER A CA 1
ATOM 695 C C . SER A 1 91 ? -22.084 -2.224 3.102 1.00 91.38 91 SER A C 1
ATOM 697 O O . SER A 1 91 ? -22.305 -3.361 2.702 1.00 91.38 91 SER A O 1
ATOM 699 N N . ALA A 1 92 ? -21.178 -1.434 2.514 1.00 92.00 92 ALA A N 1
ATOM 700 C CA . ALA A 1 92 ? -20.423 -1.857 1.342 1.00 92.00 92 ALA A CA 1
ATOM 701 C C . ALA A 1 92 ? -19.520 -3.064 1.654 1.00 92.00 92 ALA A C 1
ATOM 703 O O . ALA A 1 92 ? -18.766 -3.067 2.641 1.00 92.00 92 ALA A O 1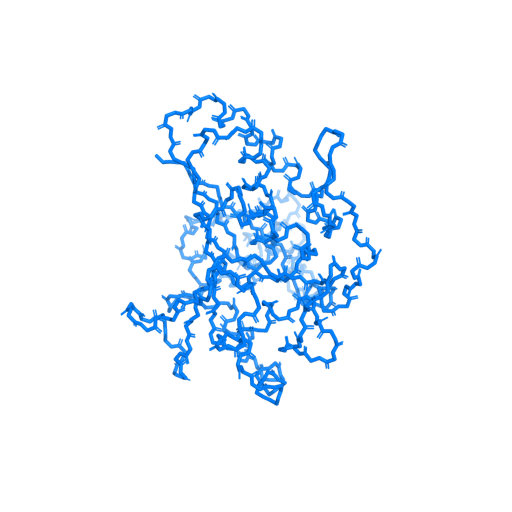
ATOM 704 N N . TYR A 1 93 ? -19.574 -4.067 0.774 1.00 93.00 93 TYR A N 1
ATOM 705 C CA . TYR A 1 93 ? -18.692 -5.232 0.785 1.00 93.00 93 TYR A CA 1
ATOM 706 C C . TYR A 1 93 ? -17.451 -4.928 -0.046 1.00 93.00 93 TYR A C 1
ATOM 708 O O . TYR A 1 93 ? -17.519 -4.875 -1.274 1.00 93.00 93 TYR A O 1
ATOM 716 N N . LEU A 1 94 ? -16.330 -4.697 0.631 1.00 95.31 94 LEU A N 1
ATOM 717 C CA . LEU A 1 94 ? -15.089 -4.244 0.013 1.00 95.31 94 LEU A CA 1
ATOM 718 C C . LEU A 1 94 ? -13.963 -5.236 0.304 1.00 95.31 94 LEU A C 1
ATOM 720 O O . LEU A 1 94 ? -13.847 -5.701 1.440 1.00 95.31 94 LEU A O 1
ATOM 724 N N . SER A 1 95 ? -13.127 -5.503 -0.695 1.00 97.31 95 SER A N 1
ATOM 725 C CA . SER A 1 95 ? -11.802 -6.106 -0.530 1.00 97.31 95 SER A CA 1
ATOM 726 C C . SER A 1 95 ? -10.743 -5.124 -1.019 1.00 97.31 95 SER A C 1
ATOM 728 O O . SER A 1 95 ? -10.956 -4.430 -2.013 1.00 97.31 95 SER A O 1
ATOM 730 N N . LEU A 1 96 ? -9.600 -5.079 -0.350 1.00 98.38 96 LEU A N 1
ATOM 731 C CA . LEU A 1 96 ? -8.471 -4.230 -0.719 1.00 98.38 96 LEU A CA 1
ATOM 732 C C . LEU A 1 96 ? -7.214 -5.089 -0.869 1.00 98.38 96 LEU A C 1
ATOM 734 O O . LEU A 1 96 ? -6.890 -5.865 0.026 1.00 98.38 96 LEU A O 1
ATOM 738 N N . PHE A 1 97 ? -6.512 -4.939 -1.986 1.00 98.25 97 PHE A N 1
ATOM 739 C CA . PHE A 1 97 ? -5.243 -5.610 -2.243 1.00 98.25 97 PHE A CA 1
ATOM 740 C C . PHE A 1 97 ? -4.230 -4.591 -2.730 1.00 98.25 97 PHE A C 1
ATOM 742 O O . PHE A 1 97 ? -4.435 -3.956 -3.765 1.00 98.25 97 PHE A O 1
ATOM 749 N N . THR A 1 98 ? -3.135 -4.441 -2.001 1.00 98.06 98 THR A N 1
ATOM 750 C CA . THR A 1 98 ? -2.048 -3.567 -2.427 1.00 98.06 98 THR A CA 1
ATOM 751 C C . THR A 1 98 ? -0.739 -4.317 -2.512 1.00 98.06 98 THR A C 1
ATOM 753 O O . THR A 1 98 ? -0.547 -5.326 -1.841 1.00 98.06 98 THR A O 1
ATOM 756 N N . PHE A 1 99 ? 0.139 -3.857 -3.394 1.00 96.88 99 PHE A N 1
ATOM 757 C CA . PHE A 1 99 ? 1.406 -4.508 -3.712 1.00 96.88 99 PHE A CA 1
ATOM 758 C C . PHE A 1 99 ? 2.516 -3.489 -3.521 1.00 96.88 99 PHE A C 1
ATOM 760 O O . PHE A 1 99 ? 2.521 -2.490 -4.233 1.00 96.88 99 PHE A O 1
ATOM 767 N N . GLY A 1 100 ? 3.400 -3.682 -2.542 1.00 95.25 100 GLY A N 1
ATOM 768 C CA . GLY A 1 100 ? 4.513 -2.750 -2.318 1.00 95.25 100 GLY A CA 1
ATOM 769 C C . GLY A 1 100 ? 4.072 -1.364 -1.838 1.00 95.25 100 GLY A C 1
ATOM 770 O O . GLY A 1 100 ? 4.711 -0.370 -2.159 1.00 95.25 100 GLY A O 1
ATOM 771 N N . GLU A 1 101 ? 2.939 -1.274 -1.135 1.00 95.62 101 GLU A N 1
ATOM 772 C CA . GLU A 1 101 ? 2.381 -0.006 -0.648 1.00 95.62 101 GLU A CA 1
ATOM 773 C C . GLU A 1 101 ? 3.325 0.666 0.370 1.00 95.62 101 GLU A C 1
ATOM 775 O O . GLU A 1 101 ? 3.598 0.049 1.407 1.00 95.62 101 GLU A O 1
ATOM 780 N N . PRO A 1 102 ? 3.778 1.917 0.130 1.00 94.50 102 PRO A N 1
ATOM 781 C CA . PRO A 1 102 ? 4.574 2.674 1.093 1.00 94.50 102 PRO A CA 1
ATOM 782 C C . PRO A 1 102 ? 3.726 3.117 2.285 1.00 94.50 102 PRO A C 1
ATOM 784 O O . PRO A 1 102 ? 2.495 3.159 2.217 1.00 94.50 102 PRO A O 1
ATOM 787 N N . ARG A 1 103 ? 4.369 3.506 3.386 1.00 94.31 103 ARG A N 1
ATOM 788 C CA . ARG A 1 103 ? 3.685 4.214 4.470 1.00 94.31 103 ARG A CA 1
ATOM 789 C C . ARG A 1 103 ? 3.235 5.578 3.947 1.00 94.31 103 ARG A C 1
ATOM 791 O O . ARG A 1 103 ? 3.954 6.253 3.224 1.00 94.31 103 ARG A O 1
ATOM 798 N N . TYR A 1 104 ? 2.031 5.997 4.316 1.00 94.69 104 TYR A N 1
ATOM 799 C CA . TYR A 1 104 ? 1.467 7.262 3.822 1.00 94.69 104 TYR A CA 1
ATOM 800 C C . TYR A 1 104 ? 0.502 7.936 4.797 1.00 94.69 104 TYR A C 1
ATOM 802 O O . TYR A 1 104 ? -0.152 8.933 4.476 1.00 94.69 104 TYR A O 1
ATOM 810 N N . HIS A 1 105 ? 0.394 7.397 6.007 1.00 95.44 105 HIS A N 1
ATOM 811 C CA . HIS A 1 105 ? -0.443 7.940 7.060 1.00 95.44 105 HIS A CA 1
ATOM 812 C C . HIS A 1 105 ? 0.132 7.649 8.438 1.00 95.44 105 HIS A C 1
ATOM 814 O O . HIS A 1 105 ? 1.035 6.825 8.589 1.00 95.44 105 HIS A O 1
ATOM 820 N N . ASN A 1 106 ? -0.420 8.303 9.458 1.00 94.44 106 ASN A N 1
ATOM 821 C CA . ASN A 1 106 ? -0.011 8.050 10.832 1.00 94.44 106 ASN A CA 1
ATOM 822 C C . ASN A 1 106 ? -0.726 6.848 11.473 1.00 94.44 106 ASN A C 1
ATOM 824 O O . ASN A 1 106 ? -1.757 6.374 10.989 1.00 94.44 106 ASN A O 1
ATOM 828 N N . TYR A 1 107 ? -0.219 6.426 12.632 1.00 93.06 107 TYR A N 1
ATOM 829 C CA . TYR A 1 107 ? -0.804 5.369 13.466 1.00 93.06 107 TYR A CA 1
ATOM 830 C C . TYR A 1 107 ? -2.316 5.528 13.720 1.00 93.06 107 TYR A C 1
ATOM 832 O O . TYR A 1 107 ? -3.077 4.568 13.600 1.00 93.06 107 TYR A O 1
ATOM 840 N N . LYS A 1 108 ? -2.801 6.751 13.982 1.00 93.69 108 LYS A N 1
ATOM 841 C CA . LYS A 1 108 ? -4.240 7.000 14.201 1.00 93.69 108 LYS A CA 1
ATOM 842 C C . LYS A 1 108 ? -5.100 6.620 12.982 1.00 93.69 108 LYS A C 1
ATOM 844 O O . LYS A 1 108 ? -6.181 6.046 13.146 1.00 93.69 108 LYS A O 1
ATOM 849 N N . LEU A 1 109 ? -4.636 6.912 11.763 1.00 95.56 109 LEU A N 1
ATOM 850 C CA . LEU A 1 109 ? -5.370 6.515 10.558 1.00 95.56 109 LEU A CA 1
ATOM 851 C C . LEU A 1 109 ? -5.280 5.003 10.318 1.00 95.56 109 LEU A C 1
ATOM 853 O O . LEU A 1 109 ? -6.276 4.399 9.923 1.00 95.56 109 LEU A O 1
ATOM 857 N N . ALA A 1 110 ? -4.153 4.370 10.653 1.00 94.94 110 ALA A N 1
ATOM 858 C CA . ALA A 1 110 ? -4.012 2.914 10.606 1.00 94.94 110 ALA A CA 1
ATOM 859 C C . ALA A 1 110 ? -5.027 2.193 11.516 1.00 94.94 110 ALA A C 1
ATOM 861 O O . ALA A 1 110 ? -5.668 1.227 11.100 1.00 94.94 110 ALA A O 1
ATOM 862 N N . GLN A 1 111 ? -5.263 2.709 12.726 1.00 93.31 111 GLN A N 1
ATOM 863 C CA . GLN A 1 111 ? -6.311 2.192 13.615 1.00 93.31 111 GLN A CA 1
ATOM 864 C C . GLN A 1 111 ? -7.714 2.371 13.016 1.00 93.31 111 GLN A C 1
ATOM 866 O O . GLN A 1 111 ? -8.568 1.489 13.119 1.00 93.31 111 GLN A O 1
ATOM 871 N N . THR A 1 112 ? -7.967 3.500 12.345 1.00 94.75 112 THR A N 1
ATOM 872 C CA . THR A 1 112 ? -9.239 3.720 11.637 1.00 94.75 112 THR A CA 1
ATOM 873 C C . THR A 1 112 ? -9.447 2.666 10.552 1.00 94.75 112 THR A C 1
ATOM 875 O O . THR A 1 112 ? -10.547 2.123 10.427 1.00 94.75 112 THR A O 1
ATOM 878 N N . PHE A 1 113 ? -8.399 2.343 9.796 1.00 96.00 113 PHE A N 1
ATOM 879 C CA . PHE A 1 113 ? -8.421 1.266 8.816 1.00 96.00 113 PHE A CA 1
ATOM 880 C C . PHE A 1 113 ? -8.770 -0.081 9.441 1.00 96.00 113 PHE A C 1
ATOM 882 O O . PHE A 1 113 ? -9.683 -0.743 8.955 1.00 96.00 113 PHE A O 1
ATOM 889 N N . GLN A 1 114 ? -8.101 -0.457 10.527 1.00 93.69 114 GLN A N 1
ATOM 890 C CA . GLN A 1 114 ? -8.334 -1.732 11.203 1.00 93.69 114 GLN A CA 1
ATOM 891 C C . GLN A 1 114 ? -9.784 -1.878 11.691 1.00 93.69 114 GLN A C 1
ATOM 893 O O . GLN A 1 114 ? -10.391 -2.937 11.540 1.00 93.69 114 GLN A O 1
ATOM 898 N N . ASN A 1 115 ? -10.368 -0.791 12.201 1.00 93.88 115 ASN A N 1
ATOM 899 C CA . ASN A 1 115 ? -11.725 -0.786 12.750 1.00 93.88 115 ASN A CA 1
ATOM 900 C C . ASN A 1 115 ? -12.838 -0.783 11.690 1.00 93.88 115 ASN A C 1
ATOM 902 O O . ASN A 1 115 ? -13.977 -1.119 12.005 1.00 93.88 115 ASN A O 1
ATOM 906 N N . ASN A 1 116 ? -12.548 -0.366 10.453 1.00 94.19 116 ASN A N 1
ATOM 907 C CA . ASN A 1 116 ? -13.578 -0.169 9.425 1.00 94.19 116 ASN A CA 1
ATOM 908 C C . ASN A 1 116 ? -13.387 -1.059 8.189 1.00 94.19 116 ASN A C 1
ATOM 910 O O . ASN A 1 116 ? -14.374 -1.437 7.560 1.00 94.19 116 ASN A O 1
ATOM 914 N N . LEU A 1 117 ? -12.147 -1.406 7.841 1.00 93.25 117 LEU A N 1
ATOM 915 C CA . LEU A 1 117 ? -11.771 -2.124 6.622 1.00 93.25 117 LEU A CA 1
ATOM 916 C C . LEU A 1 117 ? -10.729 -3.216 6.927 1.00 93.25 117 LEU A C 1
ATOM 918 O O . LEU A 1 117 ? -9.551 -3.093 6.579 1.00 93.25 117 LEU A O 1
ATOM 922 N N . SER A 1 118 ? -11.182 -4.290 7.579 1.00 85.88 118 SER A N 1
ATOM 923 C CA . SER A 1 118 ? -10.362 -5.457 7.942 1.00 85.88 118 SER A CA 1
ATOM 924 C C . SER A 1 118 ? -10.085 -6.412 6.775 1.00 85.88 118 SER A C 1
ATOM 926 O O . SER A 1 118 ? -9.081 -7.113 6.788 1.00 85.88 118 SER A O 1
ATOM 928 N N . ASN A 1 119 ? -10.930 -6.410 5.740 1.00 94.50 119 ASN A N 1
ATOM 929 C CA . ASN A 1 119 ? -10.737 -7.195 4.517 1.00 94.50 119 ASN A CA 1
ATOM 930 C C . ASN A 1 119 ? -9.788 -6.475 3.540 1.00 94.50 119 ASN A C 1
ATOM 932 O O . ASN A 1 119 ? -10.176 -6.071 2.441 1.00 94.50 119 ASN A O 1
ATOM 936 N N . GLY A 1 120 ? -8.563 -6.221 3.995 1.00 96.44 120 GLY A N 1
ATOM 937 C CA . GLY A 1 120 ? -7.542 -5.520 3.230 1.00 96.44 120 GLY A CA 1
ATOM 938 C C . GLY A 1 120 ? -6.152 -6.080 3.494 1.00 96.44 120 GLY A C 1
ATOM 939 O O . GLY A 1 120 ? -5.743 -6.190 4.651 1.00 96.44 120 GLY A O 1
ATOM 940 N N . TYR A 1 121 ? -5.438 -6.394 2.417 1.00 98.00 121 TYR A N 1
ATOM 941 C CA . TYR A 1 121 ? -4.161 -7.096 2.439 1.00 98.00 121 TYR A CA 1
ATOM 942 C C . TYR A 1 121 ? -3.080 -6.276 1.736 1.00 98.00 121 TYR A C 1
ATOM 944 O O . TYR A 1 121 ? -3.258 -5.872 0.585 1.00 98.00 121 TYR A O 1
ATOM 952 N N . ARG A 1 122 ? -1.953 -6.065 2.422 1.00 98.06 122 ARG A N 1
ATOM 953 C CA . ARG A 1 122 ? -0.735 -5.485 1.846 1.00 98.06 122 ARG A CA 1
ATOM 954 C C . ARG A 1 122 ? 0.225 -6.614 1.496 1.00 98.06 122 ARG A C 1
ATOM 956 O O . ARG A 1 122 ? 0.705 -7.305 2.386 1.00 98.06 122 ARG A O 1
ATOM 963 N N . VAL A 1 123 ? 0.492 -6.826 0.220 1.00 98.31 123 VAL A N 1
ATOM 964 C CA . VAL A 1 123 ? 1.419 -7.852 -0.258 1.00 98.31 123 VAL A CA 1
ATOM 965 C C . VAL A 1 123 ? 2.807 -7.240 -0.398 1.00 98.31 123 VAL A C 1
ATOM 967 O O . VAL A 1 123 ? 2.986 -6.246 -1.106 1.00 98.31 123 VAL A O 1
ATOM 970 N N . VAL A 1 124 ? 3.790 -7.850 0.261 1.00 97.75 124 VAL A N 1
ATOM 971 C CA . VAL A 1 124 ? 5.194 -7.423 0.232 1.00 97.75 124 VAL A CA 1
ATOM 972 C C . VAL A 1 124 ? 6.049 -8.554 -0.327 1.00 97.75 124 VAL A C 1
ATOM 974 O O . VAL A 1 124 ? 5.932 -9.708 0.100 1.00 97.75 124 VAL A O 1
ATOM 977 N N . HIS A 1 125 ? 6.895 -8.230 -1.303 1.00 96.81 125 HIS A N 1
ATOM 978 C CA . HIS A 1 125 ? 7.782 -9.190 -1.946 1.00 96.81 125 HIS A CA 1
ATOM 979 C C . HIS A 1 125 ? 9.200 -9.059 -1.385 1.00 96.81 125 HIS A C 1
ATOM 981 O O . HIS A 1 125 ? 9.895 -8.088 -1.660 1.00 96.81 125 HIS A O 1
ATOM 987 N N . ASN A 1 126 ? 9.626 -10.058 -0.612 1.00 94.94 126 ASN A N 1
ATOM 988 C CA . ASN A 1 126 ? 10.959 -10.173 -0.027 1.00 94.94 126 ASN A CA 1
ATOM 989 C C . ASN A 1 126 ? 11.406 -8.847 0.632 1.00 94.94 126 ASN A C 1
ATOM 991 O O . ASN A 1 126 ? 10.668 -8.336 1.474 1.00 94.94 126 ASN A O 1
ATOM 995 N N . SER A 1 127 ? 12.564 -8.297 0.265 1.00 93.12 127 SER A N 1
ATOM 996 C CA . SER A 1 127 ? 13.089 -7.018 0.747 1.00 93.12 127 SER A CA 1
ATOM 997 C C . SER A 1 127 ? 12.745 -5.844 -0.186 1.00 93.12 127 SER A C 1
ATOM 999 O O . SER A 1 127 ? 13.580 -4.957 -0.390 1.00 93.12 127 SER A O 1
ATOM 1001 N N . ASP A 1 128 ? 11.566 -5.853 -0.817 1.00 93.19 128 ASP A N 1
ATOM 1002 C CA . ASP A 1 128 ? 11.015 -4.675 -1.495 1.00 93.19 128 ASP A CA 1
ATOM 1003 C C . ASP A 1 128 ? 11.091 -3.479 -0.541 1.00 93.19 128 ASP A C 1
ATOM 1005 O O . ASP A 1 128 ? 10.511 -3.506 0.539 1.00 93.19 128 ASP A O 1
ATOM 1009 N N . ILE A 1 129 ? 11.832 -2.443 -0.930 1.00 89.75 129 ILE A N 1
ATOM 1010 C CA . ILE A 1 129 ? 12.122 -1.294 -0.071 1.00 89.75 129 ILE A CA 1
ATOM 1011 C C . ILE A 1 129 ? 10.935 -0.338 0.066 1.00 89.75 129 ILE A C 1
ATOM 1013 O O . ILE A 1 129 ? 10.871 0.423 1.027 1.00 89.75 129 ILE A O 1
ATOM 1017 N N . VAL A 1 130 ? 9.990 -0.344 -0.877 1.00 90.88 130 VAL A N 1
ATOM 1018 C CA . VAL A 1 130 ? 8.946 0.687 -0.945 1.00 90.88 130 VAL A CA 1
ATOM 1019 C C . VAL A 1 130 ? 8.010 0.656 0.264 1.00 90.88 130 VAL A C 1
ATOM 1021 O O . VAL A 1 130 ? 7.787 1.719 0.845 1.00 90.88 130 VAL A O 1
ATOM 1024 N N . PRO A 1 131 ? 7.546 -0.513 0.749 1.00 94.12 131 PRO A N 1
ATOM 1025 C CA . PRO A 1 131 ? 6.841 -0.605 2.024 1.00 94.12 131 PRO A CA 1
ATOM 1026 C C . PRO A 1 131 ? 7.613 -0.041 3.216 1.00 94.12 131 PRO A C 1
ATOM 1028 O O . PRO A 1 131 ? 7.002 0.375 4.191 1.00 94.12 131 PRO A O 1
ATOM 1031 N N . HIS A 1 132 ? 8.937 0.023 3.165 1.00 92.00 132 HIS A N 1
ATOM 1032 C CA . HIS A 1 132 ? 9.755 0.523 4.269 1.00 92.00 132 HIS A CA 1
ATOM 1033 C C . HIS A 1 132 ? 10.002 2.036 4.201 1.00 92.00 132 HIS A C 1
ATOM 1035 O O . HIS A 1 132 ? 10.744 2.578 5.024 1.00 92.00 132 HIS A O 1
ATOM 1041 N N . MET A 1 133 ? 9.342 2.721 3.264 1.00 89.88 133 MET A N 1
ATOM 1042 C CA . MET A 1 133 ? 9.397 4.166 3.075 1.00 89.88 133 MET A CA 1
ATOM 1043 C C . MET A 1 133 ? 8.037 4.825 3.365 1.00 89.88 133 MET A C 1
ATOM 1045 O O . MET A 1 133 ? 7.008 4.213 3.079 1.00 89.88 133 MET A O 1
ATOM 1049 N N . PRO A 1 134 ? 7.997 6.072 3.871 1.00 90.38 134 PRO A N 1
ATOM 1050 C CA . PRO A 1 134 ? 9.115 6.797 4.466 1.00 90.38 134 PRO A CA 1
ATOM 1051 C C . PRO A 1 134 ? 9.698 6.053 5.677 1.00 90.38 134 PRO A C 1
ATOM 1053 O O . PRO A 1 134 ? 9.010 5.263 6.334 1.00 90.38 134 PRO A O 1
ATOM 1056 N N . ILE A 1 135 ? 10.980 6.294 5.955 1.00 85.62 135 ILE A N 1
ATOM 1057 C CA . ILE A 1 135 ? 11.707 5.662 7.061 1.00 85.62 135 ILE A CA 1
ATOM 1058 C C . ILE A 1 135 ? 11.083 6.088 8.397 1.00 85.62 135 ILE A C 1
ATOM 1060 O O . ILE A 1 135 ? 10.854 7.272 8.648 1.00 85.62 135 ILE A O 1
ATOM 1064 N N . CYS A 1 136 ? 10.853 5.127 9.290 1.00 76.50 136 CYS A N 1
ATOM 1065 C CA . CYS A 1 136 ? 10.515 5.412 10.681 1.00 76.50 136 CYS A CA 1
ATOM 1066 C C . CYS A 1 136 ? 11.776 5.427 11.542 1.00 76.50 136 CYS A C 1
ATOM 1068 O O . CYS A 1 136 ? 12.522 4.454 11.589 1.00 76.50 136 CYS A O 1
ATOM 1070 N N . GLY A 1 137 ? 12.004 6.509 12.286 1.00 75.94 137 GLY A N 1
ATOM 1071 C CA . GLY A 1 137 ? 13.187 6.615 13.140 1.00 75.94 137 GLY A CA 1
ATOM 1072 C C . GLY A 1 137 ? 14.461 6.789 12.312 1.00 75.94 137 GLY A C 1
ATOM 1073 O O . GLY A 1 137 ? 14.635 7.826 11.684 1.00 75.94 137 GLY A O 1
ATOM 1074 N N . SER A 1 138 ? 15.361 5.804 12.342 1.00 74.62 138 SER A N 1
ATOM 1075 C CA . SER A 1 138 ? 16.696 5.889 11.723 1.00 74.62 138 SER A CA 1
ATOM 1076 C C . SER A 1 138 ? 17.017 4.753 10.743 1.00 74.62 138 SER A C 1
ATOM 1078 O O . SER A 1 138 ? 18.156 4.655 10.297 1.00 74.62 138 SER A O 1
ATOM 1080 N N . THR A 1 139 ? 16.059 3.867 10.461 1.00 81.56 139 THR A N 1
ATOM 1081 C CA . THR A 1 139 ? 16.272 2.572 9.786 1.00 81.56 139 THR A CA 1
ATOM 1082 C C . THR A 1 139 ? 15.028 2.166 8.983 1.00 81.56 139 THR A C 1
ATOM 1084 O O . THR A 1 139 ? 13.915 2.443 9.432 1.00 81.56 139 THR A O 1
ATOM 1087 N N . PHE A 1 140 ? 15.172 1.499 7.834 1.00 79.06 140 PHE A N 1
ATOM 1088 C CA . PHE A 1 140 ? 14.060 1.002 6.999 1.00 79.06 140 PHE A CA 1
ATOM 1089 C C . PHE A 1 140 ? 13.062 0.123 7.780 1.00 79.06 140 PHE A C 1
ATOM 1091 O O . PHE A 1 140 ? 11.843 0.293 7.662 1.00 79.06 140 PHE A O 1
ATOM 1098 N N . SER A 1 141 ? 13.576 -0.735 8.661 1.00 77.38 141 SER A N 1
ATOM 1099 C CA . SER A 1 141 ? 12.809 -1.579 9.594 1.00 77.38 141 SER A CA 1
ATOM 1100 C C . SER A 1 141 ? 12.559 -0.907 10.949 1.00 77.38 141 SER A C 1
ATOM 1102 O O . SER A 1 141 ? 12.329 -1.565 11.963 1.00 77.38 141 SER A O 1
ATOM 1104 N N . GLY A 1 142 ? 12.692 0.417 11.012 1.00 74.81 142 GLY A N 1
ATOM 1105 C CA . GLY A 1 142 ? 12.604 1.161 12.255 1.00 74.81 142 GLY A CA 1
ATOM 1106 C C . GLY A 1 142 ? 11.224 1.127 12.902 1.00 74.81 142 GLY A C 1
ATOM 1107 O O . GLY A 1 142 ? 10.180 1.020 12.266 1.00 74.81 142 GLY A O 1
ATOM 1108 N N . SER A 1 143 ? 11.249 1.260 14.220 1.00 71.19 143 SER A N 1
ATOM 1109 C CA . SER A 1 143 ? 10.103 1.173 15.116 1.00 71.19 143 SER A CA 1
ATOM 1110 C C . SER A 1 143 ? 9.153 2.373 15.001 1.00 71.19 143 SER A C 1
ATOM 1112 O O . SER A 1 143 ? 9.414 3.443 15.554 1.00 71.19 143 SER A O 1
ATOM 1114 N N . CYS A 1 144 ? 8.013 2.190 14.338 1.00 75.12 144 CYS A N 1
ATOM 1115 C CA . CYS A 1 144 ? 6.988 3.218 14.148 1.00 75.12 144 CYS A CA 1
ATOM 1116 C C . CYS A 1 144 ? 5.914 3.253 15.271 1.00 75.12 144 CYS A C 1
ATOM 1118 O O . CYS A 1 144 ? 4.720 3.158 15.009 1.00 75.12 144 CYS A O 1
ATOM 1120 N N . TYR A 1 145 ? 6.273 3.323 16.554 1.00 67.56 145 TYR A N 1
ATOM 1121 C CA . TYR A 1 145 ? 5.291 3.036 17.626 1.00 67.56 145 TYR A CA 1
ATOM 1122 C C . TYR A 1 145 ? 4.538 4.239 18.212 1.00 67.56 145 TYR A C 1
ATOM 1124 O O . TYR A 1 145 ? 3.807 4.082 19.189 1.00 67.56 145 TYR A O 1
ATOM 1132 N N . ASN A 1 146 ? 4.706 5.454 17.679 1.00 69.50 146 ASN A N 1
ATOM 1133 C CA . ASN A 1 146 ? 4.075 6.641 18.269 1.00 69.50 146 ASN A CA 1
ATOM 1134 C C . ASN A 1 146 ? 2.870 7.151 17.451 1.00 69.50 146 ASN A C 1
ATOM 1136 O O . ASN A 1 146 ? 2.794 6.988 16.232 1.00 69.50 146 ASN A O 1
ATOM 1140 N N . ASN A 1 147 ? 1.922 7.820 18.122 1.00 68.88 147 ASN A N 1
ATOM 1141 C CA . ASN A 1 147 ? 0.674 8.313 17.512 1.00 68.88 147 ASN A CA 1
ATOM 1142 C C . ASN A 1 147 ? 0.880 9.288 16.330 1.00 68.88 147 ASN A C 1
ATOM 1144 O O . ASN A 1 147 ? -0.052 9.525 15.556 1.00 68.88 147 ASN A O 1
ATOM 1148 N N . ASN A 1 148 ? 2.074 9.866 16.193 1.00 80.38 148 ASN A N 1
ATOM 1149 C CA . ASN A 1 148 ? 2.445 10.797 15.130 1.00 80.38 148 ASN A CA 1
ATOM 1150 C C . ASN A 1 148 ? 3.590 10.242 14.265 1.00 80.38 148 ASN A C 1
ATOM 1152 O O . ASN A 1 148 ? 4.339 11.022 13.700 1.00 80.38 148 ASN A O 1
ATOM 1156 N N . SER A 1 149 ? 3.736 8.918 14.171 1.00 87.38 149 SER A N 1
ATOM 1157 C CA . SER A 1 149 ? 4.700 8.255 13.287 1.00 87.38 149 SER A CA 1
ATOM 1158 C C . SER A 1 149 ? 3.982 7.665 12.084 1.00 87.38 149 SER A C 1
ATOM 1160 O O . SER A 1 149 ? 2.792 7.337 12.178 1.00 87.38 149 SER A O 1
ATOM 1162 N N . PHE A 1 150 ? 4.692 7.567 10.957 1.00 92.88 150 PHE A N 1
ATOM 1163 C CA . PHE A 1 150 ? 4.241 6.783 9.809 1.00 92.88 150 PHE A CA 1
ATOM 1164 C C . PHE A 1 150 ? 3.911 5.379 10.285 1.00 92.88 150 PHE A C 1
ATOM 1166 O O . PHE A 1 150 ? 4.685 4.826 11.042 1.00 92.88 150 PHE A O 1
ATOM 1173 N N . TYR A 1 151 ? 2.787 4.802 9.893 1.00 93.94 151 TYR A N 1
ATOM 1174 C CA . TYR A 1 151 ? 2.454 3.448 10.326 1.00 93.94 151 TYR A CA 1
ATOM 1175 C C . TYR A 1 151 ? 1.626 2.766 9.266 1.00 93.94 151 TYR A C 1
ATOM 1177 O O . TYR A 1 151 ? 0.724 3.384 8.701 1.00 93.94 151 TYR A O 1
ATOM 1185 N N . HIS A 1 152 ? 1.887 1.493 9.036 1.00 95.44 152 HIS A N 1
ATOM 1186 C CA . HIS A 1 152 ? 1.096 0.689 8.127 1.00 95.44 152 HIS A CA 1
ATOM 1187 C C . HIS A 1 152 ? -0.239 0.244 8.700 1.00 95.44 152 HIS A C 1
ATOM 1189 O O . HIS A 1 152 ? -0.407 -0.016 9.888 1.00 95.44 152 HIS A O 1
ATOM 1195 N N . ARG A 1 153 ? -1.213 0.066 7.812 1.00 95.19 153 ARG A N 1
ATOM 1196 C CA . ARG A 1 153 ? -2.402 -0.730 8.124 1.00 95.19 153 ARG A CA 1
ATOM 1197 C C . ARG A 1 153 ? -2.071 -2.232 8.111 1.00 95.19 153 ARG A C 1
ATOM 1199 O O . ARG A 1 153 ? -1.210 -2.682 7.353 1.00 95.19 153 ARG A O 1
ATOM 1206 N N . THR A 1 154 ? -2.814 -3.015 8.892 1.00 95.56 154 THR A N 1
ATOM 1207 C CA . THR A 1 154 ? -2.839 -4.486 8.786 1.00 95.56 154 THR A CA 1
ATOM 1208 C C . THR A 1 154 ? -3.744 -4.919 7.617 1.00 95.56 154 THR A C 1
ATOM 1210 O O . THR A 1 154 ? -4.567 -4.136 7.145 1.00 95.56 154 THR A O 1
ATOM 1213 N N . GLN A 1 155 ? -3.649 -6.121 7.055 1.00 96.88 155 GLN A N 1
ATOM 1214 C CA . GLN A 1 155 ? -2.722 -7.219 7.336 1.00 96.88 155 GLN A CA 1
ATOM 1215 C C . GLN A 1 155 ? -1.661 -7.314 6.230 1.00 96.88 155 GLN A C 1
ATOM 1217 O O . GLN A 1 155 ? -1.994 -7.226 5.048 1.00 96.88 155 GLN A O 1
ATOM 1222 N N . GLU A 1 156 ? -0.398 -7.516 6.599 1.00 98.12 156 GLU A N 1
ATOM 1223 C CA . GLU A 1 156 ? 0.670 -7.811 5.639 1.00 98.12 156 GLU A CA 1
ATOM 1224 C C . GLU A 1 156 ? 0.671 -9.304 5.255 1.00 98.12 156 GLU A C 1
ATOM 1226 O O . GLU A 1 156 ? 0.470 -10.186 6.096 1.00 98.12 156 GLU A O 1
ATOM 1231 N N . ILE A 1 157 ? 0.893 -9.579 3.970 1.00 98.12 157 ILE A N 1
ATOM 1232 C CA . ILE A 1 157 ? 1.186 -10.897 3.412 1.00 98.12 157 ILE A CA 1
ATOM 1233 C C . ILE A 1 157 ? 2.584 -10.828 2.804 1.00 98.12 157 ILE A C 1
ATOM 1235 O O . ILE A 1 157 ? 2.788 -10.199 1.763 1.00 98.12 157 ILE A O 1
ATOM 1239 N N . TRP A 1 158 ? 3.539 -11.493 3.441 1.00 98.25 158 TRP A N 1
ATOM 1240 C CA . TRP A 1 158 ? 4.945 -11.398 3.084 1.00 98.25 158 TRP A CA 1
ATOM 1241 C C . TRP A 1 158 ? 5.455 -12.653 2.379 1.00 98.25 158 TRP A C 1
ATOM 1243 O O . TRP A 1 158 ? 5.397 -13.762 2.917 1.00 98.25 158 TRP A O 1
ATOM 1253 N N . TYR A 1 159 ? 5.995 -12.477 1.176 1.00 97.69 159 TYR A N 1
ATOM 1254 C CA . TYR A 1 159 ? 6.660 -13.536 0.421 1.00 97.69 159 TYR A CA 1
ATOM 1255 C C . TYR A 1 159 ? 8.170 -13.437 0.624 1.00 97.69 159 TYR A C 1
ATOM 1257 O O . TYR A 1 159 ? 8.843 -12.646 -0.027 1.00 97.69 159 TYR A O 1
ATOM 1265 N N . HIS A 1 160 ? 8.705 -14.244 1.536 1.00 94.00 160 HIS A N 1
ATOM 1266 C CA . HIS A 1 160 ? 10.070 -14.126 2.063 1.00 94.00 160 HIS A CA 1
ATOM 1267 C C . HIS A 1 160 ? 11.080 -15.073 1.394 1.00 94.00 160 HIS A C 1
ATOM 1269 O O . HIS A 1 160 ? 12.198 -15.240 1.880 1.00 94.00 160 HIS A O 1
ATOM 1275 N N . ASN A 1 161 ? 10.700 -15.722 0.289 1.00 90.31 161 ASN A N 1
ATOM 1276 C CA . ASN A 1 161 ? 11.545 -16.708 -0.376 1.00 90.31 161 ASN A CA 1
ATOM 1277 C C . ASN A 1 161 ? 12.817 -16.055 -0.945 1.00 90.31 161 ASN A C 1
ATOM 1279 O O . ASN A 1 161 ? 12.745 -15.082 -1.697 1.00 90.31 161 ASN A O 1
ATOM 1283 N N . THR A 1 162 ? 13.991 -16.592 -0.608 1.00 85.94 162 THR A N 1
ATOM 1284 C CA . THR A 1 162 ? 15.301 -16.036 -0.994 1.00 85.94 162 THR A CA 1
ATOM 1285 C C . THR A 1 162 ? 15.607 -16.193 -2.484 1.00 85.94 162 THR A C 1
ATOM 1287 O O . THR A 1 162 ? 16.426 -15.447 -3.026 1.00 85.94 162 THR A O 1
ATOM 1290 N N . ASN A 1 163 ? 14.935 -17.128 -3.166 1.00 88.81 163 ASN A N 1
ATOM 1291 C CA . ASN A 1 163 ? 14.997 -17.275 -4.623 1.00 88.81 163 ASN A CA 1
ATOM 1292 C C . ASN A 1 163 ? 14.055 -16.308 -5.375 1.00 88.81 163 ASN A C 1
ATOM 1294 O O . ASN A 1 163 ? 13.987 -16.370 -6.603 1.00 88.81 163 ASN A O 1
ATOM 1298 N N . LEU A 1 164 ? 13.348 -15.433 -4.645 1.00 89.06 164 LEU A N 1
ATOM 1299 C CA . LEU A 1 164 ? 12.415 -14.418 -5.153 1.00 89.06 164 LEU A CA 1
ATOM 1300 C C . LEU A 1 164 ? 11.201 -14.981 -5.907 1.00 89.06 164 LEU A C 1
ATOM 1302 O O . LEU A 1 164 ? 10.542 -14.267 -6.658 1.00 89.06 164 LEU A O 1
ATOM 1306 N N . GLN A 1 165 ? 10.894 -16.265 -5.719 1.00 92.62 165 GLN A N 1
ATOM 1307 C CA . GLN A 1 165 ? 9.663 -16.855 -6.227 1.00 92.62 165 GLN A CA 1
ATOM 1308 C C . GLN A 1 165 ? 8.514 -16.610 -5.248 1.00 92.62 165 GLN A C 1
ATOM 1310 O O . GLN A 1 165 ? 8.632 -16.820 -4.041 1.00 92.62 165 GLN A O 1
ATOM 1315 N N . MET A 1 166 ? 7.369 -16.220 -5.794 1.00 95.19 166 MET A N 1
ATOM 1316 C CA . MET A 1 166 ? 6.120 -16.025 -5.069 1.00 95.19 166 MET A CA 1
ATOM 1317 C C . MET A 1 166 ? 5.152 -17.164 -5.388 1.00 95.19 166 MET A C 1
ATOM 1319 O O . MET A 1 166 ? 4.190 -16.991 -6.140 1.00 95.19 166 MET A O 1
ATOM 1323 N N . ASN A 1 167 ? 5.424 -18.349 -4.840 1.00 93.38 167 ASN A N 1
ATOM 1324 C CA . ASN A 1 167 ? 4.568 -19.513 -5.049 1.00 93.38 167 ASN A CA 1
ATOM 1325 C C . ASN A 1 167 ? 3.428 -19.552 -4.035 1.00 93.38 167 ASN A C 1
ATOM 1327 O O . ASN A 1 167 ? 3.546 -19.084 -2.903 1.00 93.38 167 ASN A O 1
ATOM 1331 N N . ASN A 1 168 ? 2.319 -20.170 -4.433 1.00 90.38 168 ASN A N 1
ATOM 1332 C CA . ASN A 1 168 ? 1.221 -20.417 -3.514 1.00 90.38 168 ASN A CA 1
ATOM 1333 C C . ASN A 1 168 ? 1.670 -21.363 -2.387 1.00 90.38 168 ASN A C 1
ATOM 1335 O O . ASN A 1 168 ? 2.107 -22.479 -2.656 1.00 90.38 168 ASN A O 1
ATOM 1339 N N . GLY A 1 169 ? 1.521 -20.919 -1.143 1.00 90.69 169 GLY A N 1
ATOM 1340 C CA . GLY A 1 169 ? 1.953 -21.627 0.062 1.00 90.69 169 GLY A CA 1
ATOM 1341 C C . GLY A 1 169 ? 3.206 -21.032 0.709 1.00 90.69 169 GLY A C 1
ATOM 1342 O O . GLY A 1 169 ? 3.410 -21.256 1.898 1.00 90.69 169 GLY A O 1
ATOM 1343 N N . ASP A 1 170 ? 3.986 -20.227 -0.021 1.00 92.19 170 ASP A N 1
ATOM 1344 C CA . ASP A 1 170 ? 5.212 -19.596 0.497 1.00 92.19 170 ASP A CA 1
ATOM 1345 C C . ASP A 1 170 ? 4.918 -18.316 1.308 1.00 92.19 170 ASP A C 1
ATOM 1347 O O . ASP A 1 170 ? 5.801 -17.760 1.967 1.00 92.19 170 ASP A O 1
ATOM 1351 N N . GLN A 1 171 ? 3.679 -17.817 1.264 1.00 94.94 171 GLN A N 1
ATOM 1352 C CA . GLN A 1 171 ? 3.291 -16.596 1.959 1.00 94.94 171 GLN A CA 1
ATOM 1353 C C . GLN A 1 171 ? 3.275 -16.750 3.481 1.00 94.94 171 GLN A C 1
ATOM 1355 O O . GLN A 1 171 ? 2.674 -17.668 4.040 1.00 94.94 171 GLN A O 1
ATOM 1360 N N . LYS A 1 172 ? 3.839 -15.757 4.168 1.00 97.06 172 LYS A N 1
ATOM 1361 C CA . LYS A 1 172 ? 3.653 -15.548 5.599 1.00 97.06 172 LYS A CA 1
ATOM 1362 C C . LYS A 1 172 ? 2.549 -14.516 5.820 1.00 97.06 172 LYS A C 1
ATOM 1364 O O . LYS A 1 172 ? 2.652 -13.384 5.359 1.00 97.06 172 LYS A O 1
ATOM 1369 N N . PHE A 1 173 ? 1.505 -14.897 6.551 1.00 97.19 173 PHE A N 1
ATOM 1370 C CA . PHE A 1 173 ? 0.503 -13.953 7.045 1.00 97.19 173 PHE A CA 1
ATOM 1371 C C . PHE A 1 173 ? 1.010 -13.311 8.333 1.00 97.19 173 PHE A C 1
ATOM 1373 O O . PHE A 1 173 ? 1.282 -14.007 9.312 1.00 97.19 173 PHE A O 1
ATOM 1380 N N . CYS A 1 174 ? 1.141 -11.993 8.316 1.00 97.25 174 CYS A N 1
ATOM 1381 C CA . CYS A 1 174 ? 1.642 -11.214 9.440 1.00 97.25 174 CYS A CA 1
ATOM 1382 C C . CYS A 1 174 ? 0.531 -10.892 10.437 1.00 97.25 174 CYS A C 1
ATOM 1384 O O . CYS A 1 174 ? -0.647 -11.212 10.218 1.00 97.25 174 CYS A O 1
ATOM 1386 N N . SER A 1 175 ? 0.911 -10.240 11.534 1.00 96.00 175 SER A N 1
ATOM 1387 C CA . SER A 1 175 ? -0.005 -9.803 12.578 1.00 96.00 175 SER A CA 1
ATOM 1388 C C . SER A 1 175 ? -1.232 -9.070 12.027 1.00 96.00 175 SER A C 1
ATOM 1390 O O . SER A 1 175 ? -1.161 -8.181 11.176 1.00 96.00 175 SER A O 1
ATOM 1392 N N . THR A 1 176 ? -2.398 -9.422 12.563 1.00 95.19 176 THR A N 1
ATOM 1393 C CA . THR A 1 176 ? -3.661 -8.727 12.285 1.00 95.19 176 THR A CA 1
ATOM 1394 C C . THR A 1 176 ? -3.836 -7.470 13.139 1.00 95.19 176 THR A C 1
ATOM 1396 O O . THR A 1 176 ? -4.794 -6.723 12.925 1.00 95.19 176 THR A O 1
ATOM 1399 N N . SER A 1 177 ? -2.938 -7.233 14.104 1.00 92.88 177 SER A N 1
ATOM 1400 C CA . SER A 1 177 ? -2.992 -6.105 15.044 1.00 92.88 177 SER A CA 1
ATOM 1401 C C . SER A 1 177 ? -1.750 -5.221 15.094 1.00 92.88 177 SER A C 1
ATOM 1403 O O . SER A 1 177 ? -1.830 -4.135 15.654 1.00 92.88 177 SER A O 1
ATOM 1405 N N . GLU A 1 178 ? -0.642 -5.652 14.500 1.00 92.69 178 GLU A N 1
ATOM 1406 C CA . GLU A 1 178 ? 0.616 -4.908 14.418 1.00 92.69 178 GLU A CA 1
ATOM 1407 C C . GLU A 1 178 ? 0.903 -4.636 12.936 1.00 92.69 178 GLU A C 1
ATOM 1409 O O . GLU A 1 178 ? 1.224 -5.556 12.187 1.00 92.69 178 GLU A O 1
ATOM 1414 N N . GLY A 1 179 ? 0.731 -3.390 12.489 1.00 93.19 179 GLY A N 1
ATOM 1415 C CA . GLY A 1 179 ? 0.939 -3.013 11.082 1.00 93.19 179 GLY A CA 1
ATOM 1416 C C . GLY A 1 179 ? 2.404 -3.062 10.644 1.00 93.19 179 GLY A C 1
ATOM 1417 O O . GLY A 1 179 ? 2.683 -3.167 9.452 1.00 93.19 179 GLY A O 1
ATOM 1418 N N . GLU A 1 180 ? 3.309 -3.021 11.620 1.00 93.50 180 GLU A N 1
ATOM 1419 C CA . GLU A 1 180 ? 4.766 -2.991 11.475 1.00 93.50 180 GLU A CA 1
ATOM 1420 C C . GLU A 1 180 ? 5.408 -4.240 12.111 1.00 93.50 180 GLU A C 1
ATOM 1422 O O . GLU A 1 180 ? 6.443 -4.142 12.766 1.00 93.50 180 GLU A O 1
ATOM 1427 N N . ASP A 1 181 ? 4.772 -5.409 11.954 1.00 94.19 181 ASP A N 1
ATOM 1428 C CA . ASP A 1 181 ? 5.176 -6.689 12.556 1.00 94.19 181 ASP A CA 1
ATOM 1429 C C . ASP A 1 181 ? 6.681 -6.985 12.356 1.00 94.19 181 ASP A C 1
ATOM 1431 O O . ASP A 1 181 ? 7.108 -7.281 11.233 1.00 94.19 181 ASP A O 1
ATOM 1435 N N . PRO A 1 182 ? 7.502 -6.972 13.428 1.00 92.75 182 PRO A N 1
ATOM 1436 C CA . PRO A 1 182 ? 8.952 -7.143 13.324 1.00 92.75 182 PRO A CA 1
ATOM 1437 C C . PRO A 1 182 ? 9.361 -8.562 12.914 1.00 92.75 182 PRO A C 1
ATOM 1439 O O . PRO A 1 182 ? 10.533 -8.809 12.650 1.00 92.75 182 PRO A O 1
ATOM 1442 N N . SER A 1 183 ? 8.423 -9.513 12.872 1.00 94.62 183 SER A N 1
ATOM 1443 C CA . SER A 1 183 ? 8.671 -10.863 12.376 1.00 94.62 183 SER A CA 1
ATOM 1444 C C . SER A 1 183 ? 8.445 -11.002 10.863 1.00 94.62 183 SER A C 1
ATOM 1446 O O . SER A 1 183 ? 8.753 -12.062 10.315 1.00 94.62 183 SER A O 1
ATOM 1448 N N . CYS A 1 184 ? 7.883 -9.992 10.190 1.00 96.12 184 CYS A N 1
ATOM 1449 C CA . CYS A 1 184 ? 7.568 -10.009 8.757 1.00 96.12 184 CYS A CA 1
ATOM 1450 C C . CYS A 1 184 ? 8.595 -9.247 7.916 1.00 96.12 184 CYS A C 1
ATOM 1452 O O . CYS A 1 184 ? 9.783 -9.432 8.169 1.00 96.12 184 CYS A O 1
ATOM 1454 N N . SER A 1 185 ? 8.217 -8.434 6.918 1.00 95.31 185 SER A N 1
ATOM 1455 C CA . SER A 1 185 ? 9.215 -7.749 6.088 1.00 95.31 185 SER A CA 1
ATOM 1456 C C . SER A 1 185 ? 10.122 -6.820 6.906 1.00 95.31 185 SER A C 1
ATOM 1458 O O . SER A 1 185 ? 11.287 -6.647 6.559 1.00 95.31 185 SER A O 1
ATOM 1460 N N . ASN A 1 186 ? 9.653 -6.323 8.059 1.00 93.62 186 ASN A N 1
ATOM 1461 C CA . ASN A 1 186 ? 10.468 -5.580 9.032 1.00 93.62 186 ASN A CA 1
ATOM 1462 C C . ASN A 1 186 ? 11.535 -6.442 9.751 1.00 93.62 186 ASN A C 1
ATOM 1464 O O . ASN A 1 186 ? 12.355 -5.904 10.490 1.00 93.62 186 ASN A O 1
ATOM 1468 N N . SER A 1 187 ? 11.560 -7.765 9.553 1.00 93.31 187 SER A N 1
ATOM 1469 C CA . SER A 1 187 ? 12.632 -8.640 10.058 1.00 93.31 187 SER A CA 1
ATOM 1470 C C . SER A 1 187 ? 13.913 -8.572 9.220 1.00 93.31 187 SER A C 1
ATOM 1472 O O . SER A 1 187 ? 14.970 -9.010 9.681 1.00 93.31 187 SER A O 1
ATOM 1474 N N . ILE A 1 188 ? 13.838 -8.025 8.001 1.00 92.38 188 ILE A N 1
ATOM 1475 C CA . ILE A 1 188 ? 14.994 -7.862 7.120 1.00 92.38 188 ILE A CA 1
ATOM 1476 C C . ILE A 1 188 ? 15.951 -6.820 7.711 1.00 92.38 188 ILE A C 1
ATOM 1478 O O . ILE A 1 188 ? 15.544 -5.763 8.202 1.00 92.38 188 ILE A O 1
ATOM 1482 N N . SER A 1 189 ? 17.247 -7.140 7.680 1.00 90.94 189 SER A N 1
ATOM 1483 C CA . SER A 1 189 ? 18.283 -6.282 8.253 1.00 90.94 189 SER A CA 1
ATOM 1484 C C . SER A 1 189 ? 18.521 -5.027 7.409 1.00 90.94 189 SER A C 1
ATOM 1486 O O . SER A 1 189 ? 18.458 -5.064 6.182 1.00 90.94 189 SER A O 1
ATOM 1488 N N . GLU A 1 190 ? 18.907 -3.928 8.058 1.00 89.25 190 GLU A N 1
ATOM 1489 C CA . GLU A 1 190 ? 19.280 -2.686 7.362 1.00 89.25 190 GLU A CA 1
ATOM 1490 C C . GLU A 1 190 ? 20.381 -2.890 6.321 1.00 89.25 190 GLU A C 1
ATOM 1492 O O . GLU A 1 190 ? 20.338 -2.310 5.240 1.00 89.25 190 GLU A O 1
ATOM 1497 N N . PHE A 1 191 ? 21.364 -3.741 6.628 1.00 89.62 191 PHE A N 1
ATOM 1498 C CA . PHE A 1 191 ? 22.434 -4.070 5.690 1.00 89.62 191 PHE A CA 1
ATOM 1499 C C . PHE A 1 191 ? 21.888 -4.732 4.421 1.00 89.62 191 PHE A C 1
ATOM 1501 O O . PHE A 1 191 ? 22.312 -4.393 3.318 1.00 89.62 191 PHE A O 1
ATOM 1508 N N . GLU A 1 192 ? 20.932 -5.648 4.569 1.00 89.62 192 GLU A N 1
ATOM 1509 C CA . GLU A 1 192 ? 20.297 -6.328 3.444 1.00 89.62 192 GLU A CA 1
ATOM 1510 C C . GLU A 1 192 ? 19.445 -5.370 2.606 1.00 89.62 192 GLU A C 1
ATOM 1512 O O . GLU A 1 192 ? 19.588 -5.364 1.383 1.00 89.62 192 GLU A O 1
ATOM 1517 N N . PHE A 1 193 ? 18.656 -4.489 3.233 1.00 88.75 193 PHE A N 1
ATOM 1518 C CA . PHE A 1 193 ? 17.944 -3.429 2.511 1.00 88.75 193 PHE A CA 1
ATOM 1519 C C . PHE A 1 193 ? 18.899 -2.528 1.727 1.00 88.75 193 PHE A C 1
ATOM 1521 O O . PHE A 1 193 ? 18.695 -2.304 0.535 1.00 88.75 193 PHE A O 1
ATOM 1528 N N . LEU A 1 194 ? 19.973 -2.049 2.362 1.00 85.69 194 LEU A N 1
ATOM 1529 C CA . LEU A 1 194 ? 20.962 -1.186 1.715 1.00 85.69 194 LEU A CA 1
ATOM 1530 C C . LEU A 1 194 ? 21.670 -1.887 0.551 1.00 85.69 194 LEU A C 1
ATOM 1532 O O . LEU A 1 194 ? 21.881 -1.269 -0.492 1.00 85.69 194 LEU A O 1
ATOM 1536 N N . LEU A 1 195 ? 22.024 -3.164 0.704 1.00 87.88 195 LEU A N 1
ATOM 1537 C CA . LEU A 1 195 ? 22.651 -3.956 -0.353 1.00 87.88 195 LEU A CA 1
ATOM 1538 C C . LEU A 1 195 ? 21.688 -4.180 -1.529 1.00 87.88 195 LEU A C 1
ATOM 1540 O O . LEU A 1 195 ? 22.061 -3.999 -2.692 1.00 87.88 195 LEU A O 1
ATOM 1544 N N . ASN A 1 196 ? 20.440 -4.545 -1.239 1.00 86.25 196 ASN A N 1
ATOM 1545 C CA . ASN A 1 196 ? 19.427 -4.792 -2.260 1.00 86.25 196 ASN A CA 1
ATOM 1546 C C . ASN A 1 196 ? 18.956 -3.503 -2.938 1.00 86.25 196 ASN A C 1
ATOM 1548 O O . ASN A 1 196 ? 18.561 -3.569 -4.092 1.00 86.25 196 ASN A O 1
ATOM 1552 N N . PHE A 1 197 ? 19.039 -2.347 -2.278 1.00 78.88 197 PHE A N 1
ATOM 1553 C CA . PHE A 1 197 ? 18.769 -1.042 -2.885 1.00 78.88 197 PHE A CA 1
ATOM 1554 C C . PHE A 1 197 ? 19.917 -0.541 -3.770 1.00 78.88 197 PHE A C 1
ATOM 1556 O O . PHE A 1 197 ? 19.681 0.031 -4.830 1.00 78.88 197 PHE A O 1
ATOM 1563 N N . GLN A 1 198 ? 21.171 -0.757 -3.353 1.00 78.12 198 GLN A N 1
ATOM 1564 C CA . GLN A 1 198 ? 22.346 -0.407 -4.163 1.00 78.12 198 GLN A CA 1
ATOM 1565 C C . GLN A 1 198 ? 22.471 -1.279 -5.416 1.00 78.12 198 GLN A C 1
ATOM 1567 O O . GLN A 1 198 ? 23.011 -0.848 -6.435 1.00 78.12 198 GLN A O 1
ATOM 1572 N N . THR A 1 199 ? 21.974 -2.510 -5.347 1.00 76.62 199 THR A N 1
ATOM 1573 C CA . THR A 1 199 ? 21.806 -3.374 -6.514 1.00 76.62 199 THR A CA 1
ATOM 1574 C C . THR A 1 199 ? 20.431 -3.119 -7.140 1.00 76.62 199 THR A C 1
ATOM 1576 O O . THR A 1 199 ? 19.507 -2.683 -6.472 1.00 76.62 199 THR A O 1
ATOM 1579 N N . ALA A 1 200 ? 20.222 -3.410 -8.426 1.00 77.75 200 ALA A N 1
ATOM 1580 C CA . ALA A 1 200 ? 18.891 -3.254 -9.046 1.00 77.75 200 ALA A CA 1
ATOM 1581 C C . ALA A 1 200 ? 17.821 -4.226 -8.481 1.00 77.75 200 ALA A C 1
ATOM 1583 O O . ALA A 1 200 ? 16.709 -4.312 -8.997 1.00 77.75 200 ALA A O 1
ATOM 1584 N N . ARG A 1 201 ? 18.165 -4.987 -7.437 1.00 83.69 201 ARG A N 1
ATOM 1585 C CA . ARG A 1 201 ? 17.416 -6.122 -6.907 1.00 83.69 201 ARG A CA 1
ATOM 1586 C C . ARG A 1 201 ? 16.196 -5.680 -6.100 1.00 83.69 201 ARG A C 1
ATOM 1588 O O . ARG A 1 201 ? 15.142 -6.282 -6.241 1.00 83.69 201 ARG A O 1
ATOM 1595 N N . GLY A 1 202 ? 16.300 -4.601 -5.325 1.00 81.94 202 GLY A N 1
ATOM 1596 C CA . GLY A 1 202 ? 15.168 -4.017 -4.601 1.00 81.94 202 GLY A CA 1
ATOM 1597 C C . GLY A 1 202 ? 14.088 -3.496 -5.550 1.00 81.94 202 GLY A C 1
ATOM 1598 O O . GLY A 1 202 ? 12.906 -3.752 -5.343 1.00 81.94 202 GLY A O 1
ATOM 1599 N N . THR A 1 203 ? 14.488 -2.844 -6.648 1.00 80.69 203 THR A N 1
ATOM 1600 C CA . THR A 1 203 ? 13.557 -2.438 -7.714 1.00 80.69 203 THR A CA 1
ATOM 1601 C C . THR A 1 203 ? 12.922 -3.645 -8.402 1.00 80.69 203 THR A C 1
ATOM 1603 O O . THR A 1 203 ? 11.734 -3.615 -8.695 1.00 80.69 203 THR A O 1
ATOM 1606 N N . ASP A 1 204 ? 13.680 -4.717 -8.638 1.00 87.31 204 ASP A N 1
ATOM 1607 C CA . ASP A 1 204 ? 13.148 -5.941 -9.248 1.00 87.31 204 ASP A CA 1
ATOM 1608 C C . ASP A 1 204 ? 12.081 -6.614 -8.370 1.00 87.31 204 ASP A C 1
ATOM 1610 O O . ASP A 1 204 ? 11.015 -6.975 -8.869 1.00 87.31 204 ASP A O 1
ATOM 1614 N N . MET A 1 205 ? 12.317 -6.691 -7.055 1.00 91.00 205 MET A N 1
ATOM 1615 C CA . MET A 1 205 ? 11.330 -7.183 -6.086 1.00 91.00 205 MET A CA 1
ATOM 1616 C C . MET A 1 205 ? 10.081 -6.301 -6.058 1.00 91.00 205 MET A C 1
ATOM 1618 O O . MET A 1 205 ? 8.967 -6.818 -6.064 1.00 91.00 205 MET A O 1
ATOM 1622 N N . HIS A 1 206 ? 10.261 -4.980 -6.104 1.00 91.38 206 HIS A N 1
ATOM 1623 C CA . HIS A 1 206 ? 9.152 -4.033 -6.158 1.00 91.38 206 HIS A CA 1
ATOM 1624 C C . HIS A 1 206 ? 8.346 -4.101 -7.462 1.00 91.38 206 HIS A C 1
ATOM 1626 O O . HIS A 1 206 ? 7.176 -3.736 -7.488 1.00 91.38 206 HIS A O 1
ATOM 1632 N N . MET A 1 207 ? 8.948 -4.551 -8.563 1.00 89.75 207 MET A N 1
ATOM 1633 C CA . MET A 1 207 ? 8.297 -4.633 -9.877 1.00 89.75 207 MET A CA 1
ATOM 1634 C C . MET A 1 207 ? 7.823 -6.043 -10.233 1.00 89.75 207 MET A C 1
ATOM 1636 O O . MET A 1 207 ? 7.289 -6.245 -11.325 1.00 89.75 207 MET A O 1
ATOM 1640 N N . THR A 1 208 ? 7.982 -7.010 -9.329 1.00 91.94 208 THR A N 1
ATOM 1641 C CA . THR A 1 208 ? 7.645 -8.413 -9.575 1.00 91.94 208 THR A CA 1
ATOM 1642 C C . THR A 1 208 ? 6.696 -8.917 -8.503 1.00 91.94 208 THR A C 1
ATOM 1644 O O . THR A 1 208 ? 7.059 -8.961 -7.335 1.00 91.94 208 THR A O 1
ATOM 1647 N N . TYR A 1 209 ? 5.499 -9.355 -8.897 1.00 94.12 209 TYR A N 1
ATOM 1648 C CA . TYR A 1 209 ? 4.559 -10.021 -7.992 1.00 94.12 209 TYR A CA 1
ATOM 1649 C C . TYR A 1 209 ? 3.990 -11.277 -8.642 1.00 94.12 209 TYR A C 1
ATOM 1651 O O . TYR A 1 209 ? 3.665 -11.273 -9.827 1.00 94.12 209 TYR A O 1
ATOM 1659 N N . TYR A 1 210 ? 3.869 -12.362 -7.873 1.00 94.25 210 TYR A N 1
ATOM 1660 C CA . TYR A 1 210 ? 3.386 -13.665 -8.356 1.00 94.25 210 TYR A CA 1
ATOM 16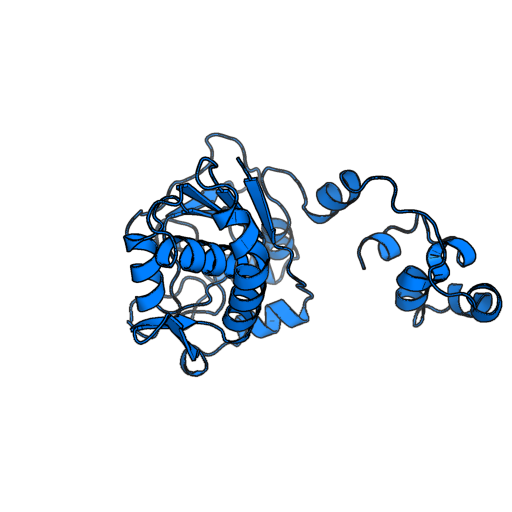61 C C . TYR A 1 210 ? 4.144 -14.176 -9.588 1.00 94.25 210 TYR A C 1
ATOM 1663 O O . TYR A 1 210 ? 3.552 -14.700 -10.533 1.00 94.25 210 TYR A O 1
ATOM 1671 N N . ASN A 1 211 ? 5.468 -13.993 -9.578 1.00 92.88 211 ASN A N 1
ATOM 1672 C CA . ASN A 1 211 ? 6.377 -14.360 -10.668 1.00 92.88 211 ASN A CA 1
ATOM 1673 C C . ASN A 1 211 ? 6.080 -13.637 -11.997 1.00 92.88 211 ASN A C 1
ATOM 1675 O O . ASN A 1 211 ? 6.520 -14.083 -13.055 1.00 92.88 211 ASN A O 1
ATOM 1679 N N . GLN A 1 212 ? 5.337 -12.526 -11.951 1.00 90.31 212 GLN A N 1
ATOM 1680 C CA . GLN A 1 212 ? 5.069 -11.655 -13.089 1.00 90.31 212 GLN A CA 1
ATOM 1681 C C . GLN A 1 212 ? 5.772 -10.320 -12.883 1.00 90.31 212 GLN A C 1
ATOM 1683 O O . GLN A 1 212 ? 5.547 -9.639 -11.880 1.00 90.31 212 GLN A O 1
ATOM 1688 N N . LYS A 1 213 ? 6.586 -9.922 -13.861 1.00 88.12 213 LYS A N 1
ATOM 1689 C CA . LYS A 1 213 ? 7.119 -8.565 -13.923 1.00 88.12 213 LYS A CA 1
ATOM 1690 C C . LYS A 1 213 ? 6.024 -7.630 -14.428 1.00 88.12 213 LYS A C 1
ATOM 1692 O O . LYS A 1 213 ? 5.485 -7.842 -15.513 1.00 88.12 213 LYS A O 1
ATOM 1697 N N . LEU A 1 214 ? 5.681 -6.615 -13.640 1.00 84.75 214 LEU A N 1
ATOM 1698 C CA . LEU A 1 214 ? 4.509 -5.770 -13.879 1.00 84.75 214 LEU A CA 1
ATOM 1699 C C . LEU A 1 214 ? 4.575 -5.014 -15.211 1.00 84.75 214 LEU A C 1
ATOM 1701 O O . LEU A 1 214 ? 3.554 -4.919 -15.892 1.00 84.75 214 LEU A O 1
ATOM 1705 N N . ASP A 1 215 ? 5.757 -4.537 -15.609 1.00 78.44 215 ASP A N 1
ATOM 1706 C CA . ASP A 1 215 ? 5.943 -3.854 -16.896 1.00 78.44 215 ASP A CA 1
ATOM 1707 C C . ASP A 1 215 ? 5.641 -4.793 -18.069 1.00 78.44 215 ASP A C 1
ATOM 1709 O O . ASP A 1 215 ? 4.834 -4.471 -18.940 1.00 78.44 215 ASP A O 1
ATOM 1713 N N . ASP A 1 216 ? 6.231 -5.990 -18.065 1.00 76.25 216 ASP A N 1
ATOM 1714 C CA . ASP A 1 216 ? 6.045 -6.973 -19.135 1.00 76.25 216 ASP A CA 1
ATOM 1715 C C . ASP A 1 216 ? 4.590 -7.458 -19.191 1.00 76.25 216 ASP A C 1
ATOM 1717 O O . ASP A 1 216 ? 3.985 -7.524 -20.265 1.00 76.25 216 ASP A O 1
ATOM 1721 N N . TYR A 1 217 ? 4.002 -7.741 -18.025 1.00 75.00 217 TYR A N 1
ATOM 1722 C CA . TYR A 1 217 ? 2.622 -8.198 -17.912 1.00 75.00 217 TYR A CA 1
ATOM 1723 C C . TYR A 1 217 ? 1.635 -7.134 -18.403 1.00 75.00 217 TYR A C 1
ATOM 1725 O O . TYR A 1 217 ? 0.782 -7.422 -19.246 1.00 75.00 217 TYR A O 1
ATOM 1733 N N . GLY A 1 218 ? 1.786 -5.889 -17.939 1.00 71.94 218 GLY A N 1
ATOM 1734 C CA . GLY A 1 218 ? 0.944 -4.768 -18.348 1.00 71.94 218 GLY A CA 1
ATOM 1735 C C . GLY A 1 218 ? 0.989 -4.533 -19.856 1.00 71.94 218 GLY A C 1
ATOM 1736 O O . GLY A 1 218 ? -0.056 -4.373 -20.484 1.00 71.94 218 GLY A O 1
ATOM 1737 N N . LEU A 1 219 ? 2.178 -4.591 -20.459 1.00 68.06 219 LEU A N 1
ATOM 1738 C CA . LEU A 1 219 ? 2.333 -4.453 -21.906 1.00 68.06 219 LEU A CA 1
ATOM 1739 C C . LEU A 1 219 ? 1.742 -5.617 -22.696 1.00 68.06 219 LEU A C 1
ATOM 1741 O O . LEU A 1 219 ? 1.157 -5.387 -23.751 1.00 68.06 219 LEU A O 1
ATOM 1745 N N . SER A 1 220 ? 1.874 -6.847 -22.197 1.00 65.06 220 SER A N 1
ATOM 1746 C CA . SER A 1 220 ? 1.311 -8.032 -22.852 1.00 65.06 220 SER A CA 1
ATOM 1747 C C . SER A 1 220 ? -0.223 -8.054 -22.840 1.00 65.06 220 SER A C 1
ATOM 1749 O O . SER A 1 220 ? -0.835 -8.611 -23.749 1.00 65.06 220 SER A O 1
ATOM 1751 N N . GLY A 1 221 ? -0.840 -7.444 -21.819 1.00 64.62 221 GLY A N 1
ATOM 1752 C CA . GLY A 1 221 ? -2.292 -7.374 -21.643 1.00 64.62 221 GLY A CA 1
ATOM 1753 C C . GLY A 1 221 ? -2.955 -6.153 -22.286 1.00 64.62 221 GLY A C 1
ATOM 1754 O O . GLY A 1 221 ? -4.173 -6.148 -22.476 1.00 64.62 221 GLY A O 1
ATOM 1755 N N . CYS A 1 222 ? -2.187 -5.121 -22.645 1.00 64.50 222 CYS A N 1
ATOM 1756 C CA . CYS A 1 222 ? -2.680 -4.061 -23.515 1.00 64.50 222 CYS A CA 1
ATOM 1757 C C . CYS A 1 222 ? -2.981 -4.673 -24.889 1.00 64.50 222 CYS A C 1
ATOM 1759 O O . CYS A 1 222 ? -2.069 -5.137 -25.571 1.00 64.50 222 CYS A O 1
ATOM 1761 N N . GLY A 1 223 ? -4.251 -4.659 -25.318 1.00 61.06 223 GLY A N 1
ATOM 1762 C CA . GLY A 1 223 ? -4.585 -4.927 -26.724 1.00 61.06 223 GLY A CA 1
ATOM 1763 C C . GLY A 1 223 ? -3.718 -4.059 -27.641 1.00 61.06 223 GLY A C 1
ATOM 1764 O O . GLY A 1 223 ? -3.251 -3.015 -27.182 1.00 61.06 223 GLY A O 1
ATOM 1765 N N . GLU A 1 224 ? -3.473 -4.497 -28.887 1.00 59.84 224 GLU A N 1
ATOM 1766 C CA . GLU A 1 224 ? -2.538 -3.845 -29.823 1.00 59.84 224 GLU A CA 1
ATOM 1767 C C . GLU A 1 224 ? -2.514 -2.329 -29.621 1.00 59.84 224 GLU A C 1
ATOM 1769 O O . GLU A 1 224 ? -3.502 -1.647 -29.901 1.00 59.84 224 GLU A O 1
ATOM 1774 N N . ILE A 1 225 ? -1.406 -1.802 -29.082 1.00 62.00 225 ILE A N 1
ATOM 1775 C CA . ILE A 1 225 ? -1.253 -0.359 -28.907 1.00 62.00 225 ILE A CA 1
ATOM 1776 C C . ILE A 1 225 ? -1.357 0.223 -30.315 1.00 62.00 225 ILE A C 1
ATOM 1778 O O . ILE A 1 225 ? -0.472 -0.065 -31.128 1.00 62.00 225 ILE A O 1
ATOM 1782 N N . PRO A 1 226 ? -2.407 1.002 -30.643 1.00 64.56 226 PRO A N 1
ATOM 1783 C CA . PRO A 1 226 ? -2.625 1.418 -32.015 1.00 64.56 226 PRO A CA 1
ATOM 1784 C C . PRO A 1 226 ? -1.398 2.187 -32.490 1.00 64.56 226 PRO A C 1
ATOM 1786 O O . PRO A 1 226 ? -1.074 3.247 -31.953 1.00 64.56 226 PRO A O 1
ATOM 1789 N N . CYS A 1 227 ? -0.699 1.638 -33.481 1.00 79.00 227 CYS A N 1
ATOM 1790 C CA . CYS A 1 227 ? 0.433 2.294 -34.117 1.00 79.00 227 CYS A CA 1
ATOM 1791 C C . CYS A 1 227 ? -0.094 3.470 -34.943 1.00 79.00 227 CYS A C 1
ATOM 1793 O O . CYS A 1 227 ? -0.418 3.338 -36.126 1.00 79.00 227 CYS A O 1
ATOM 1795 N N . LYS A 1 228 ? -0.243 4.626 -34.295 1.00 86.56 228 LYS A N 1
ATOM 1796 C CA . LYS A 1 228 ? -0.732 5.851 -34.918 1.00 86.56 228 LYS A CA 1
ATOM 1797 C C . LYS A 1 228 ? 0.068 7.057 -34.463 1.00 86.56 228 LYS A C 1
ATOM 1799 O O . LYS A 1 228 ? 0.570 7.100 -33.341 1.00 86.56 228 LYS A O 1
ATOM 1804 N N . ASP A 1 229 ? 0.128 8.038 -35.347 1.00 88.62 229 ASP A N 1
ATOM 1805 C CA . ASP A 1 229 ? 0.526 9.384 -34.978 1.00 88.62 229 ASP A CA 1
ATOM 1806 C C . ASP A 1 229 ? -0.666 10.069 -34.302 1.00 88.62 229 ASP A C 1
ATOM 1808 O O . ASP A 1 229 ? -1.819 9.907 -34.713 1.00 88.62 229 ASP A O 1
ATOM 1812 N N . VAL A 1 230 ? -0.382 10.762 -33.207 1.00 88.56 230 VAL A N 1
ATOM 1813 C CA . VAL A 1 230 ? -1.341 11.574 -32.453 1.00 88.56 230 VAL A CA 1
ATOM 1814 C C . VAL A 1 230 ? -1.287 13.019 -32.940 1.00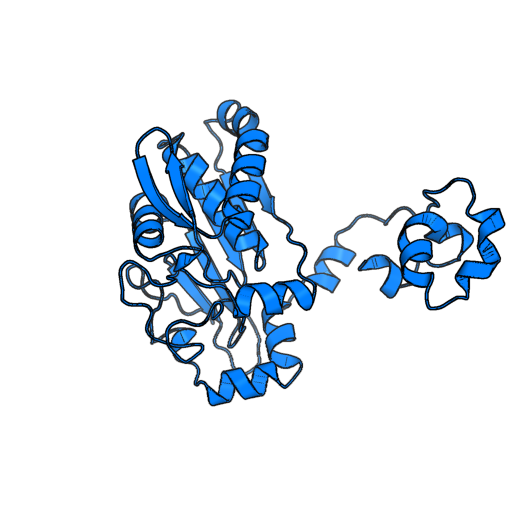 88.56 230 VAL A C 1
ATOM 1816 O O . VAL A 1 230 ? -2.323 13.677 -32.981 1.00 88.56 230 VAL A O 1
ATOM 1819 N N . ASP A 1 231 ? -0.098 13.499 -33.310 1.00 88.94 231 ASP A N 1
ATOM 1820 C CA . ASP A 1 231 ? 0.097 14.857 -33.809 1.00 88.94 231 ASP A CA 1
ATOM 1821 C C . ASP A 1 231 ? -0.008 14.908 -35.339 1.00 88.94 231 ASP A C 1
ATOM 1823 O O . ASP A 1 231 ? 0.327 13.961 -36.054 1.00 88.94 231 ASP A O 1
ATOM 1827 N N . THR A 1 232 ? -0.512 16.025 -35.849 1.00 93.00 232 THR A N 1
ATOM 1828 C CA . THR A 1 232 ? -0.818 16.187 -37.281 1.00 93.00 232 THR A CA 1
ATOM 1829 C C . THR A 1 232 ? 0.404 16.566 -38.112 1.00 93.00 232 THR A C 1
ATOM 1831 O O . THR A 1 232 ? 0.405 16.393 -39.330 1.00 93.00 232 THR A O 1
ATOM 1834 N N . ASP A 1 233 ? 1.465 17.047 -37.465 1.00 93.88 233 ASP A N 1
ATOM 1835 C CA . ASP A 1 233 ? 2.682 17.544 -38.104 1.00 93.88 233 ASP A CA 1
ATOM 1836 C C . ASP A 1 233 ? 3.857 16.553 -38.036 1.00 93.88 233 ASP A C 1
ATOM 1838 O O . ASP A 1 233 ? 4.989 16.898 -38.368 1.00 93.88 233 ASP A O 1
ATOM 1842 N N . CYS A 1 234 ? 3.617 15.293 -37.672 1.00 92.12 234 CYS A N 1
ATOM 1843 C CA . CYS A 1 234 ? 4.678 14.292 -37.550 1.00 92.12 234 CYS A CA 1
ATOM 1844 C C . CYS A 1 234 ? 5.537 14.143 -38.815 1.00 92.12 234 CYS A C 1
ATOM 1846 O O . CYS A 1 234 ? 6.754 13.981 -38.721 1.00 92.12 234 CYS A O 1
ATOM 1848 N N . ALA A 1 235 ? 4.938 14.291 -40.001 1.00 94.81 235 ALA A N 1
ATOM 1849 C CA . ALA A 1 235 ? 5.658 14.265 -41.274 1.00 94.81 235 ALA A CA 1
ATOM 1850 C C . ALA A 1 235 ? 6.699 15.395 -41.409 1.00 94.81 235 ALA A C 1
ATOM 1852 O O . ALA A 1 235 ? 7.743 15.198 -42.031 1.00 94.81 235 ALA A O 1
ATOM 1853 N N . THR A 1 236 ? 6.455 16.569 -40.817 1.00 94.31 236 THR A N 1
ATOM 1854 C CA . THR A 1 236 ? 7.403 17.697 -40.848 1.00 94.31 236 THR A CA 1
ATOM 1855 C C . THR A 1 236 ? 8.506 17.538 -39.798 1.00 94.31 236 THR A C 1
ATOM 1857 O O . THR A 1 236 ? 9.625 18.012 -40.002 1.00 94.31 236 THR A O 1
ATOM 1860 N N . LYS A 1 237 ? 8.226 16.794 -38.720 1.00 93.69 237 LYS A N 1
ATOM 1861 C CA . LYS A 1 237 ? 9.144 16.484 -37.611 1.00 93.69 237 LYS A CA 1
ATOM 1862 C C . LYS A 1 237 ? 9.983 15.218 -37.820 1.00 93.69 237 LYS A C 1
ATOM 1864 O O . LYS A 1 237 ? 10.694 14.809 -36.908 1.00 93.69 237 LYS A O 1
ATOM 1869 N N . ILE A 1 238 ? 9.980 14.611 -39.010 1.00 93.44 238 ILE A N 1
ATOM 1870 C CA . ILE A 1 238 ? 10.653 13.320 -39.263 1.00 93.44 238 ILE A CA 1
ATOM 1871 C C . ILE A 1 238 ? 12.158 13.315 -38.923 1.00 93.44 238 ILE A C 1
ATOM 1873 O O . ILE A 1 238 ? 12.724 12.285 -38.565 1.00 93.44 238 ILE A O 1
ATOM 1877 N N . LYS A 1 239 ? 12.816 14.479 -38.989 1.00 93.56 239 LYS A N 1
ATOM 1878 C CA . LYS A 1 239 ? 14.231 14.640 -38.617 1.00 93.56 239 LYS A CA 1
ATOM 1879 C C . LYS A 1 239 ? 14.472 14.431 -37.118 1.00 93.56 239 LYS A C 1
ATOM 1881 O O . LYS A 1 239 ? 15.529 13.935 -36.737 1.00 93.56 239 LYS A O 1
ATOM 1886 N N . GLU A 1 240 ? 13.478 14.729 -36.284 1.00 94.44 240 GLU A N 1
ATOM 1887 C CA . GLU A 1 240 ? 13.558 14.554 -34.833 1.00 94.44 240 GLU A CA 1
ATOM 1888 C C . GLU A 1 240 ? 13.427 13.087 -34.407 1.00 94.44 240 GLU A C 1
ATOM 1890 O O . GLU A 1 240 ? 13.832 12.736 -33.302 1.00 94.44 240 GLU A O 1
ATOM 1895 N N . CYS A 1 241 ? 12.958 12.195 -35.289 1.00 91.12 241 CYS A N 1
ATOM 1896 C CA . CYS A 1 241 ? 12.885 10.755 -35.016 1.00 91.12 241 CYS A CA 1
ATOM 1897 C C . CYS A 1 241 ? 14.257 10.135 -34.698 1.00 91.12 241 CYS A C 1
ATOM 1899 O O . CYS A 1 241 ? 14.334 9.146 -33.974 1.00 91.12 241 CYS A O 1
ATOM 1901 N N . SER A 1 242 ? 15.340 10.709 -35.235 1.00 91.81 242 SER A N 1
ATOM 1902 C CA . SER A 1 242 ? 16.719 10.256 -34.985 1.00 91.81 242 SER A CA 1
ATOM 1903 C C . SER A 1 242 ? 17.401 11.007 -33.835 1.00 91.81 242 SER A C 1
ATOM 1905 O O . SER A 1 242 ? 18.535 10.691 -33.480 1.00 91.81 242 SER A O 1
ATOM 1907 N N . ASN A 1 243 ? 16.737 12.010 -33.254 1.00 91.81 243 ASN A N 1
ATOM 1908 C CA . ASN A 1 243 ? 17.293 12.837 -32.195 1.00 91.81 243 ASN A CA 1
ATOM 1909 C C . ASN A 1 243 ? 16.980 12.217 -30.826 1.00 91.81 243 ASN A C 1
ATOM 1911 O O . ASN A 1 243 ? 15.823 12.127 -30.413 1.00 91.81 243 ASN A O 1
ATOM 1915 N N . SER A 1 244 ? 18.019 11.800 -30.102 1.00 89.12 244 SER A N 1
ATOM 1916 C CA . SER A 1 244 ? 17.880 11.125 -28.806 1.00 89.12 244 SER A CA 1
ATOM 1917 C C . SER A 1 244 ? 17.147 11.970 -27.761 1.00 89.12 244 SER A C 1
ATOM 1919 O O . SER A 1 244 ? 16.428 11.408 -26.937 1.00 89.12 244 SER A O 1
ATOM 1921 N N . LEU A 1 245 ? 17.258 13.303 -27.829 1.00 88.62 245 LEU A N 1
ATOM 1922 C CA . LEU A 1 245 ? 16.562 14.221 -26.925 1.00 88.62 245 LEU A CA 1
ATOM 1923 C C . LEU A 1 245 ? 15.052 14.275 -27.199 1.00 88.62 245 LEU A C 1
ATOM 1925 O O . LEU A 1 245 ? 14.256 14.376 -26.269 1.00 88.62 245 LEU A O 1
ATOM 1929 N N . TYR A 1 246 ? 14.648 14.175 -28.468 1.00 88.88 246 TYR A N 1
ATOM 1930 C CA . TYR A 1 246 ? 13.238 14.215 -28.868 1.00 88.88 246 TYR A CA 1
ATOM 1931 C C . TYR A 1 246 ? 12.586 12.838 -28.906 1.00 88.88 246 TYR A C 1
ATOM 1933 O O . TYR A 1 246 ? 11.363 12.759 -29.034 1.00 88.88 246 TYR A O 1
ATOM 1941 N N . LYS A 1 247 ? 13.356 11.757 -28.729 1.00 87.50 247 LYS A N 1
ATOM 1942 C CA . LYS A 1 247 ? 12.842 10.385 -28.720 1.00 87.50 247 LYS A CA 1
ATOM 1943 C C . LYS A 1 247 ? 11.603 10.213 -27.821 1.00 87.50 247 LYS A C 1
ATOM 1945 O O . LYS A 1 247 ? 10.620 9.694 -28.341 1.00 87.50 247 LYS A O 1
ATOM 1950 N N . PRO A 1 248 ? 11.543 10.700 -26.561 1.00 87.12 248 PRO A N 1
ATOM 1951 C CA . PRO A 1 248 ? 10.338 10.564 -25.729 1.00 87.12 248 PRO A CA 1
ATOM 1952 C C . PRO A 1 248 ? 9.101 11.253 -26.329 1.00 87.12 248 PRO A C 1
ATOM 1954 O O . PRO A 1 248 ? 7.997 10.711 -26.302 1.00 87.12 248 PRO A O 1
ATOM 1957 N N . VAL A 1 249 ? 9.288 12.432 -26.928 1.00 88.62 249 VAL A N 1
ATOM 1958 C CA . VAL A 1 249 ? 8.216 13.192 -27.589 1.00 88.62 249 VAL A CA 1
ATOM 1959 C C . VAL A 1 249 ? 7.753 12.463 -28.855 1.00 88.62 249 VAL A C 1
ATOM 1961 O O . VAL A 1 249 ? 6.552 12.310 -29.075 1.00 88.62 249 VAL A O 1
ATOM 1964 N N . MET A 1 250 ? 8.690 11.945 -29.653 1.00 91.06 250 MET A N 1
ATOM 1965 C CA . MET A 1 250 ? 8.395 11.181 -30.868 1.00 91.06 250 MET A CA 1
ATOM 1966 C C . MET A 1 250 ? 7.698 9.849 -30.559 1.00 91.06 250 MET A C 1
ATOM 1968 O O . MET A 1 250 ? 6.739 9.495 -31.242 1.00 91.06 250 MET A O 1
ATOM 1972 N N . CYS A 1 251 ? 8.104 9.154 -29.492 1.00 87.56 251 CYS A N 1
ATOM 1973 C CA . CYS A 1 251 ? 7.443 7.946 -28.995 1.00 87.56 251 CYS A CA 1
ATOM 1974 C C . CYS A 1 251 ? 5.963 8.191 -28.662 1.00 87.56 251 CYS A C 1
ATOM 1976 O O . CYS A 1 251 ? 5.121 7.333 -28.936 1.00 87.56 251 CYS A O 1
ATOM 1978 N N . LYS A 1 252 ? 5.657 9.354 -28.072 1.00 85.38 252 LYS A N 1
ATOM 1979 C CA . LYS A 1 252 ? 4.315 9.712 -27.603 1.00 85.38 252 LYS A CA 1
ATOM 1980 C C . LYS A 1 252 ? 3.396 10.195 -28.723 1.00 85.38 252 LYS A C 1
ATOM 1982 O O . LYS A 1 252 ? 2.218 9.847 -28.731 1.00 85.38 252 LYS A O 1
ATOM 1987 N N . TYR A 1 253 ? 3.918 11.001 -29.647 1.00 89.94 253 TYR A N 1
ATOM 1988 C CA . TYR A 1 253 ? 3.082 11.727 -30.605 1.00 89.94 253 TYR A CA 1
ATOM 1989 C C . TYR A 1 253 ? 3.249 11.293 -32.064 1.00 89.94 253 TYR A C 1
ATOM 1991 O O . TYR A 1 253 ? 2.290 11.414 -32.820 1.00 89.94 253 TYR A O 1
ATOM 1999 N N . CYS A 1 254 ? 4.410 10.762 -32.457 1.00 92.75 254 CYS A N 1
ATOM 2000 C CA . CYS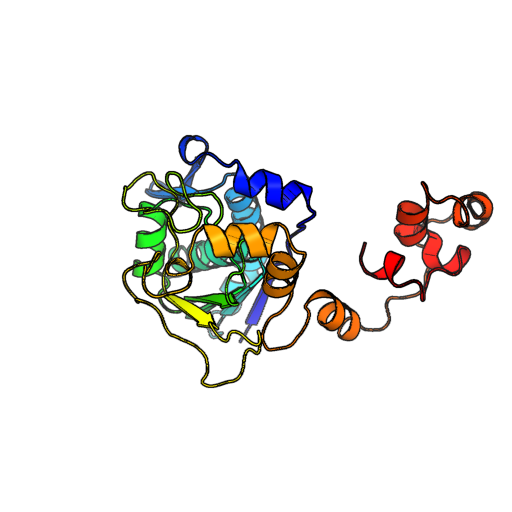 A 1 254 ? 4.768 10.496 -33.859 1.00 92.75 254 CYS A CA 1
ATOM 2001 C C . CYS A 1 254 ? 5.276 9.067 -34.092 1.00 92.75 254 CYS A C 1
ATOM 2003 O O . CYS A 1 254 ? 6.173 8.810 -34.900 1.00 92.75 254 CYS A O 1
ATOM 2005 N N . LYS A 1 255 ? 4.712 8.117 -33.342 1.00 89.81 255 LYS A N 1
ATOM 2006 C CA . LYS A 1 255 ? 5.191 6.737 -33.249 1.00 89.81 255 LYS A CA 1
ATOM 2007 C C . LYS A 1 255 ? 5.172 6.000 -34.588 1.00 89.81 255 LYS A C 1
ATOM 2009 O O . LYS A 1 255 ? 6.068 5.199 -34.850 1.00 89.81 255 LYS A O 1
ATOM 2014 N N . LYS A 1 256 ? 4.175 6.270 -35.436 1.00 91.06 256 LYS A N 1
ATOM 2015 C CA . LYS A 1 256 ? 4.036 5.641 -36.753 1.00 91.06 256 LYS A CA 1
ATOM 2016 C C . LYS A 1 256 ? 4.992 6.280 -37.753 1.00 91.06 256 LYS A C 1
ATOM 2018 O O . LYS A 1 256 ? 5.735 5.553 -38.406 1.00 91.06 256 LYS A O 1
ATOM 2023 N N . THR A 1 257 ? 5.029 7.611 -37.828 1.00 93.44 257 THR A N 1
ATOM 2024 C CA . THR A 1 257 ? 5.940 8.338 -38.728 1.00 93.44 257 THR A CA 1
ATOM 2025 C C . THR A 1 257 ? 7.408 8.021 -38.430 1.00 93.44 257 THR A C 1
ATOM 2027 O O . THR A 1 257 ? 8.197 7.837 -39.353 1.00 93.44 257 THR A O 1
ATOM 2030 N N . CYS A 1 258 ? 7.775 7.885 -37.154 1.00 92.56 258 CYS A N 1
ATOM 2031 C CA . CYS A 1 258 ? 9.142 7.559 -36.747 1.00 92.56 258 CYS A CA 1
ATOM 2032 C C . CYS A 1 258 ? 9.477 6.058 -36.769 1.00 92.56 258 CYS A C 1
ATOM 2034 O O . CYS A 1 258 ? 10.580 5.686 -36.376 1.00 92.56 258 CYS A O 1
ATOM 2036 N N . ASN A 1 259 ? 8.554 5.187 -37.197 1.00 91.06 259 ASN A N 1
ATOM 2037 C CA . ASN A 1 259 ? 8.721 3.729 -37.163 1.00 91.06 259 ASN A CA 1
ATOM 2038 C C . ASN A 1 259 ? 9.083 3.179 -35.761 1.00 91.06 259 ASN A C 1
ATOM 2040 O O . ASN A 1 259 ? 9.866 2.244 -35.612 1.00 91.06 259 ASN A O 1
ATOM 2044 N N . LEU A 1 260 ? 8.504 3.771 -34.713 1.00 88.62 260 LEU A N 1
ATOM 2045 C CA . LEU A 1 260 ? 8.761 3.452 -33.302 1.00 88.62 260 LEU A CA 1
ATOM 2046 C C . LEU A 1 260 ? 7.685 2.539 -32.690 1.00 88.62 260 LEU A C 1
ATOM 2048 O O . LEU A 1 260 ? 7.636 2.341 -31.477 1.00 88.62 260 LEU A O 1
ATOM 2052 N N . CYS A 1 261 ? 6.790 1.987 -33.508 1.00 79.56 261 CYS A N 1
ATOM 2053 C CA . CYS A 1 261 ? 5.649 1.207 -33.028 1.00 79.56 261 CYS A CA 1
ATOM 2054 C C . CYS A 1 261 ? 6.035 -0.109 -32.348 1.00 79.56 261 CYS A C 1
ATOM 2056 O O . CYS A 1 261 ? 5.307 -0.575 -31.478 1.00 79.56 261 CYS A O 1
ATOM 2058 N N . THR A 1 262 ? 7.191 -0.669 -32.701 1.00 75.75 262 THR A N 1
ATOM 2059 C CA . THR A 1 262 ? 7.755 -1.876 -32.084 1.00 75.75 262 THR A CA 1
ATOM 2060 C C . THR A 1 262 ? 8.907 -1.567 -31.124 1.00 75.75 262 THR A C 1
ATOM 2062 O O . THR A 1 262 ? 9.501 -2.488 -30.565 1.00 75.75 262 THR A O 1
ATOM 2065 N N . ASP A 1 263 ? 9.252 -0.289 -30.924 1.00 78.31 263 ASP A N 1
ATOM 2066 C CA . ASP A 1 263 ? 10.304 0.109 -29.988 1.00 78.31 263 ASP A CA 1
ATOM 2067 C C . ASP A 1 263 ? 9.772 0.022 -28.550 1.00 78.31 263 ASP A C 1
ATOM 2069 O O . ASP A 1 263 ? 8.926 0.817 -28.131 1.00 78.31 263 ASP A O 1
ATOM 2073 N N . ARG A 1 264 ? 10.295 -0.935 -27.770 1.00 67.38 264 ARG A N 1
ATOM 2074 C CA . ARG A 1 264 ? 9.913 -1.146 -26.362 1.00 67.38 264 ARG A CA 1
ATOM 2075 C C . ARG A 1 264 ? 10.116 0.103 -25.500 1.00 67.38 264 ARG A C 1
ATOM 2077 O O . ARG A 1 264 ? 9.314 0.353 -24.609 1.00 67.38 264 ARG A O 1
ATOM 2084 N N . THR A 1 265 ? 11.108 0.941 -25.805 1.00 71.69 265 THR A N 1
ATOM 2085 C CA . THR A 1 265 ? 11.353 2.200 -25.071 1.00 71.69 265 THR A CA 1
ATOM 2086 C C . THR A 1 265 ? 10.268 3.254 -25.311 1.00 71.69 265 THR A C 1
ATOM 2088 O O . THR A 1 265 ? 10.081 4.150 -24.492 1.00 71.69 265 THR A O 1
ATOM 2091 N N . CYS A 1 266 ? 9.513 3.126 -26.403 1.00 68.88 266 CYS A N 1
ATOM 2092 C CA . CYS A 1 266 ? 8.375 3.981 -26.726 1.00 68.88 266 CYS A CA 1
ATOM 2093 C C . CYS A 1 266 ? 7.033 3.410 -26.263 1.00 68.88 266 CYS A C 1
ATOM 2095 O O . CYS A 1 266 ? 5.990 4.022 -26.479 1.00 68.88 266 CYS A O 1
ATOM 2097 N N . ILE A 1 267 ? 7.025 2.198 -25.719 1.00 59.94 267 ILE A N 1
ATOM 2098 C CA . ILE A 1 267 ? 5.823 1.498 -25.267 1.00 59.94 267 ILE A CA 1
ATOM 2099 C C . ILE A 1 267 ? 5.626 1.674 -23.747 1.00 59.94 267 ILE A C 1
ATOM 2101 O O . ILE A 1 267 ? 4.495 1.623 -23.274 1.00 59.94 267 ILE A O 1
ATOM 2105 N N . ILE A 1 268 ? 6.710 1.945 -23.013 1.00 50.28 268 ILE A N 1
ATOM 2106 C CA . ILE A 1 268 ? 6.751 2.035 -21.543 1.00 50.28 268 ILE A CA 1
ATOM 2107 C C . ILE A 1 268 ? 6.574 3.484 -21.023 1.00 50.28 268 ILE A C 1
ATOM 2109 O O . ILE A 1 268 ? 6.261 3.669 -19.850 1.00 50.28 268 ILE A O 1
ATOM 2113 N N . ASN A 1 269 ? 6.730 4.501 -21.884 1.00 41.53 269 ASN A N 1
ATOM 2114 C CA . ASN A 1 269 ? 6.667 5.931 -21.526 1.00 41.53 269 ASN A CA 1
ATOM 2115 C C . ASN A 1 269 ? 5.326 6.595 -21.862 1.00 41.53 269 ASN A C 1
ATOM 2117 O O . ASN A 1 269 ? 4.842 6.395 -23.000 1.00 41.53 269 ASN A O 1
#

Sequence (269 aa):
MIVFTFKGAIGKDDMDKIAHENIDTYIPWIIGNMSYGKVNPDISAASKGAFNYISPLILGHHNYSFVFIGHSYAGSIASLTALNVKLALKSAYLSLFTFGEPRYHNYKLAQTFQNNLSNGYRVVHNSDIVPHMPICGSTFSGSCYNNNSFYHRTQEIWYHNTNLQMNNGDQKFCSTSEGEDPSCSNSISEFEFLLNFQTARGTDMHMTYYNQKLDDYGLSGCGEIPCKDVDTDCATKIKECSNSLYKPVMCKYCKKTCNLCTDRTCIIN